Protein AF-0000000080333148 (afdb_homodimer)

Secondary structure (DSSP, 8-state):
------TT--EEEEEEEEE-S-HHHHHIIIIIIS-PPEEEEEEEETTEEEEEEE-SSTTEEEEEEEEBTTB--PPP-TT-EEEEEESSHHHHHHHHHHHHHTT---B--SSTHHHHTT-EEEE-TTS-EEEEESS-TTTSPPTT-/------TT--EEEEEEEEE-S-HHHHHIIIIIIS-PPEEEEEEEETTEEEEEEE-SSTTEEEEEEEEBTTB--PPP-TT-EEEEEESSHHHHHHHHHHHHHTT---B--SSTHHHHTT-EEEE-TTS-EEEEESS-TTTSPPTT-

Sequence (290 aa):
MHHSWPAHLEVGAVRFARPTAKYDEVLVFYRDVLGLPVLGEWRGHRGYDGILLGLPGTPVHMELLQHGDPPRIPEPHPENQLVLYLRGPEAVSTACRRLTEHGYSPVPAANPYWPERGAVLFEDPDGWLVVLAPWVFGEEPPPGGMHHSWPAHLEVGAVRFARPTAKYDEVLVFYRDVLGLPVLGEWRGHRGYDGILLGLPGTPVHMELLQHGDPPRIPEPHPENQLVLYLRGPEAVSTACRRLTEHGYSPVPAANPYWPERGAVLFEDPDGWLVVLAPWVFGEEPPPGG

pLDDT: mean 88.64, std 13.77, range [25.34, 98.44]

Solvent-accessible surface area (backbone atoms only — not comparable to full-atom values): 15483 Å² total; per-residue (Å²): 130,82,71,69,74,41,88,60,54,48,53,59,20,37,34,43,31,34,57,35,69,46,59,73,56,40,48,45,45,43,40,67,52,67,33,40,36,76,78,46,74,53,71,60,59,94,58,28,29,39,40,33,30,50,44,79,48,74,49,39,34,40,34,41,37,28,47,68,87,76,44,79,63,64,66,61,48,92,48,34,30,43,35,40,14,16,66,29,62,65,34,36,51,48,45,48,50,45,37,41,77,72,72,46,62,76,48,88,68,85,56,63,71,42,57,68,37,65,24,49,33,32,62,46,84,76,49,40,36,39,36,39,27,31,37,24,69,92,80,42,76,63,55,86,112,131,83,71,70,75,41,88,56,53,47,52,58,19,39,34,42,31,33,58,36,68,44,61,73,56,40,48,44,45,42,40,69,53,67,34,39,36,75,77,45,74,52,71,60,60,90,58,28,30,38,40,33,29,48,42,79,48,76,47,36,34,39,35,42,36,28,48,67,89,77,43,78,65,64,66,61,48,91,49,35,29,42,33,40,14,15,68,29,62,67,33,37,51,50,45,48,51,46,38,42,76,72,73,46,62,79,48,87,68,85,57,63,69,43,57,68,35,65,25,49,33,33,58,47,84,76,50,40,36,38,34,39,27,31,37,26,67,92,79,42,76,63,56,86,110

Foldseek 3Di:
DPPDDDPVDPDQEEEAEFEDQCLVQLCCCVCVQLNFDWPDFDPPPVQKTKTWTQDPDPDYIYMYIAGDVRGDHDDEDLPQEAEDEAAALVRQVVSQVSCVVVPWDWDDHPDVPQVLQPKTWTAGPRGYIYIYGGHDPPVDDGPPD/DPPDDDPVDPDQEEEAEFEDQCLVQLCCCVCPQLNFDWPDFDPPPVQKTKTWTQDPDPPYIYMYIAGDVRGDHDDEDLPQEAEDEDAALVRQVVSQVSCVVVPWDWDDHPDVVQVLQPKTWTAGPRGHIYIYGGHDPPVDDGPPD

Structure (mmCIF, N/CA/C/O backbone):
data_AF-0000000080333148-model_v1
#
loop_
_entity.id
_entity.type
_entity.pdbx_description
1 polymer Glyoxalase
#
loop_
_atom_site.group_PDB
_atom_site.id
_atom_site.type_symbol
_atom_site.label_atom_id
_atom_site.label_alt_id
_atom_site.label_comp_id
_atom_site.label_asym_id
_atom_site.label_entity_id
_atom_site.label_seq_id
_atom_site.pdbx_PDB_ins_code
_atom_site.Cartn_x
_atom_site.Cartn_y
_atom_site.Cartn_z
_atom_site.occupancy
_atom_site.B_iso_or_equiv
_atom_site.auth_seq_id
_atom_site.auth_comp_id
_atom_site.auth_asym_id
_atom_site.auth_atom_id
_atom_site.pdbx_PDB_model_num
ATOM 1 N N . MET A 1 1 ? 20.844 -2.445 14.242 1 25.34 1 MET A N 1
ATOM 2 C CA . MET A 1 1 ? 20.359 -1.146 14.703 1 25.34 1 MET A CA 1
ATOM 3 C C . MET A 1 1 ? 18.828 -1.148 14.82 1 25.34 1 MET A C 1
ATOM 5 O O . MET A 1 1 ? 18.141 -1.542 13.883 1 25.34 1 MET A O 1
ATOM 9 N N . HIS A 1 2 ? 18.141 -1.323 15.922 1 31.27 2 HIS A N 1
ATOM 10 C CA . HIS A 1 2 ? 16.734 -1.292 16.312 1 31.27 2 HIS A CA 1
ATOM 11 C C . HIS A 1 2 ? 16.047 -0.046 15.766 1 31.27 2 HIS A C 1
ATOM 13 O O . HIS A 1 2 ? 16.438 1.078 16.109 1 31.27 2 HIS A O 1
ATOM 19 N N . HIS A 1 3 ? 15.852 0.063 14.508 1 43.47 3 HIS A N 1
ATOM 20 C CA . HIS A 1 3 ? 15.344 1.329 13.984 1 43.47 3 HIS A CA 1
ATOM 21 C C . HIS A 1 3 ? 14.141 1.81 14.789 1 43.47 3 HIS A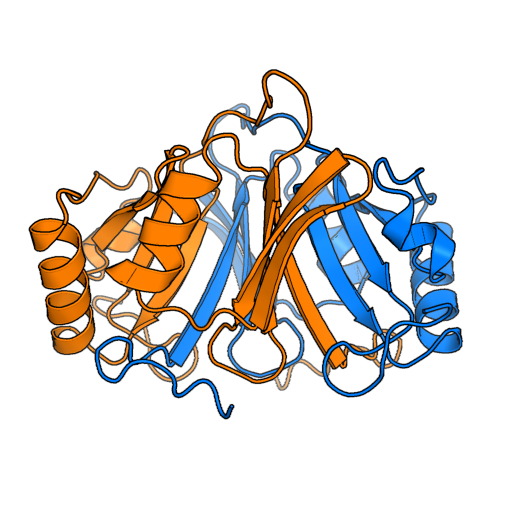 C 1
ATOM 23 O O . HIS A 1 3 ? 13.141 1.095 14.914 1 43.47 3 HIS A O 1
ATOM 29 N N . SER A 1 4 ? 14.391 2.611 15.875 1 45.91 4 SER A N 1
ATOM 30 C CA . SER A 1 4 ? 13.383 3.143 16.781 1 45.91 4 SER A CA 1
ATOM 31 C C . SER A 1 4 ? 12.352 3.979 16.047 1 45.91 4 SER A C 1
ATOM 33 O O . SER A 1 4 ? 12.688 4.703 15.102 1 45.91 4 SER A O 1
ATOM 35 N N . TRP A 1 5 ? 11.109 3.631 15.984 1 47.56 5 TRP A N 1
ATOM 36 C CA . TRP A 1 5 ? 9.984 4.406 15.477 1 47.56 5 TRP A CA 1
ATOM 37 C C . TRP A 1 5 ? 10.023 5.836 16 1 47.56 5 TRP A C 1
ATOM 39 O O . TRP A 1 5 ? 10.281 6.062 17.188 1 47.56 5 TRP A O 1
ATOM 49 N N . PRO A 1 6 ? 10.039 6.793 15.156 1 48.91 6 PRO A N 1
ATOM 50 C CA . PRO A 1 6 ? 10.141 8.18 15.609 1 48.91 6 PRO A CA 1
ATOM 51 C C . PRO A 1 6 ? 9.055 8.547 16.625 1 48.91 6 PRO A C 1
ATOM 53 O O . PRO A 1 6 ? 7.898 8.156 16.469 1 48.91 6 PRO A O 1
ATOM 56 N N . ALA A 1 7 ? 9.445 9.258 17.703 1 58.81 7 ALA A N 1
ATOM 57 C CA . ALA A 1 7 ? 8.555 9.656 18.797 1 58.81 7 ALA A CA 1
ATOM 58 C C . ALA A 1 7 ? 7.434 10.562 18.281 1 58.81 7 ALA A C 1
ATOM 60 O O . ALA A 1 7 ? 6.336 10.586 18.844 1 58.81 7 ALA A O 1
ATOM 61 N N . HIS A 1 8 ? 7.613 11.227 17.109 1 62.94 8 HIS A N 1
ATOM 62 C CA . HIS A 1 8 ? 6.633 12.195 16.641 1 62.94 8 HIS A CA 1
ATOM 63 C C . HIS A 1 8 ? 5.566 11.523 15.781 1 62.94 8 HIS A C 1
ATOM 65 O O . HIS A 1 8 ? 4.578 12.156 15.398 1 62.94 8 HIS A O 1
ATOM 71 N N . LEU A 1 9 ? 5.793 10.219 15.414 1 60 9 LEU A N 1
ATOM 72 C CA . LEU A 1 9 ? 4.863 9.484 14.562 1 60 9 LEU A CA 1
ATOM 73 C C . LEU A 1 9 ? 4.258 8.305 15.305 1 60 9 LEU A C 1
ATOM 75 O O . LEU A 1 9 ? 4.691 7.164 15.133 1 60 9 LEU A O 1
ATOM 79 N N . GLU A 1 10 ? 3.311 8.602 16.078 1 71.75 10 GLU A N 1
ATOM 80 C CA . GLU A 1 10 ? 2.643 7.559 16.844 1 71.75 10 GLU A CA 1
ATOM 81 C C . GLU A 1 10 ? 1.578 6.852 16.016 1 71.75 10 GLU A C 1
ATOM 83 O O . GLU A 1 10 ? 0.383 7.105 16.188 1 71.75 10 GLU A O 1
ATOM 88 N N . VAL A 1 11 ? 2.031 5.988 15.164 1 73 11 VAL A N 1
ATOM 89 C CA . VAL A 1 11 ? 1.149 5.285 14.242 1 73 11 VAL A CA 1
ATOM 90 C C . VAL A 1 11 ? 0.545 4.062 14.93 1 73 11 VAL A C 1
ATOM 92 O O . VAL A 1 11 ? 1.266 3.258 15.523 1 73 11 VAL A O 1
ATOM 95 N N . GLY A 1 12 ? -0.757 4.004 14.898 1 78.31 12 GLY A N 1
ATOM 96 C CA . GLY A 1 12 ? -1.448 2.863 15.484 1 78.31 12 GLY A CA 1
ATOM 97 C C . GLY A 1 12 ? -1.989 1.899 14.445 1 78.31 12 GLY A C 1
ATOM 98 O O . GLY A 1 12 ? -2.297 0.748 14.758 1 78.31 12 GLY A O 1
ATOM 99 N N . ALA A 1 13 ? -2.145 2.324 13.211 1 83.44 13 ALA A N 1
ATOM 100 C CA . ALA A 1 13 ? -2.6 1.512 12.086 1 83.44 13 ALA A CA 1
ATOM 101 C C . ALA A 1 13 ? -2.129 2.1 10.758 1 83.44 13 ALA A C 1
ATOM 103 O O . ALA A 1 13 ? -1.781 3.279 10.68 1 83.44 13 ALA A O 1
ATOM 104 N N . VAL A 1 14 ? -2.047 1.311 9.75 1 88.25 14 VAL A N 1
ATOM 105 C CA . VAL A 1 14 ? -1.666 1.732 8.406 1 88.25 14 VAL A CA 1
ATOM 106 C C . VAL A 1 14 ? -2.672 1.193 7.387 1 88.25 14 VAL A C 1
ATOM 108 O O . VAL A 1 14 ? -3.139 0.058 7.512 1 88.25 14 VAL A O 1
ATOM 111 N N . ARG A 1 15 ? -3.09 2.037 6.488 1 92.12 15 ARG A N 1
ATOM 112 C CA . ARG A 1 15 ? -3.938 1.617 5.379 1 92.12 15 ARG A CA 1
ATOM 113 C C . ARG A 1 15 ? -3.318 2.008 4.039 1 92.12 15 ARG A C 1
ATOM 115 O O . ARG A 1 15 ? -2.842 3.131 3.873 1 92.12 15 ARG A O 1
ATOM 122 N N . PHE A 1 16 ? -3.24 1.041 3.18 1 93.88 16 PHE A N 1
ATOM 123 C CA . PHE A 1 16 ? -2.939 1.301 1.776 1 93.88 16 PHE A CA 1
ATOM 124 C C . PHE A 1 16 ? -4.215 1.311 0.943 1 93.88 16 PHE A C 1
ATOM 126 O O . PHE A 1 16 ? -4.984 0.347 0.964 1 93.88 16 PHE A O 1
ATOM 133 N N . ALA A 1 17 ? -4.41 2.342 0.278 1 95.88 17 ALA A N 1
ATOM 134 C CA . ALA A 1 17 ? -5.621 2.477 -0.529 1 95.88 17 ALA A CA 1
ATOM 135 C C . ALA A 1 17 ? -5.285 2.549 -2.016 1 95.88 17 ALA A C 1
ATOM 137 O O . ALA A 1 17 ? -4.289 3.164 -2.404 1 95.88 17 ALA A O 1
ATOM 138 N N . ARG A 1 18 ? -6.09 1.933 -2.828 1 96.69 18 ARG A N 1
ATOM 139 C CA . ARG A 1 18 ? -6.027 1.989 -4.285 1 96.69 18 ARG A CA 1
ATOM 140 C C . ARG A 1 18 ? -7.418 2.186 -4.887 1 96.69 18 ARG A C 1
ATOM 142 O O . ARG A 1 18 ? -8.414 1.711 -4.332 1 96.69 18 ARG A O 1
ATOM 149 N N . PRO A 1 19 ? -7.41 2.885 -6.031 1 97.06 19 PRO A N 1
ATOM 150 C CA . PRO A 1 19 ? -8.688 2.939 -6.754 1 97.06 19 PRO A CA 1
ATOM 151 C C . PRO A 1 19 ? -8.984 1.656 -7.523 1 97.06 19 PRO A C 1
ATOM 153 O O . PRO A 1 19 ? -8.07 0.874 -7.801 1 97.06 19 PRO A O 1
ATOM 156 N N . THR A 1 20 ? -10.164 1.406 -7.797 1 98.06 20 THR A N 1
ATOM 157 C CA . THR A 1 20 ? -10.57 0.305 -8.656 1 98.06 20 THR A CA 1
ATOM 158 C C . THR A 1 20 ? -11.648 0.762 -9.641 1 98.06 20 THR A C 1
ATOM 160 O O . THR A 1 20 ? -12.469 1.617 -9.32 1 98.06 20 THR A O 1
ATOM 163 N N . ALA A 1 21 ? -11.641 0.254 -10.82 1 98 21 ALA A N 1
ATOM 164 C CA . ALA A 1 21 ? -12.688 0.451 -11.82 1 98 21 ALA A CA 1
ATOM 165 C C . ALA A 1 21 ? -13.539 -0.805 -11.969 1 98 21 ALA A C 1
ATOM 167 O O . ALA A 1 21 ? -14.43 -0.854 -12.82 1 98 21 ALA A O 1
ATOM 168 N N . LYS A 1 22 ? -13.227 -1.827 -11.211 1 97.69 22 LYS A N 1
ATOM 169 C CA . LYS A 1 22 ? -13.875 -3.131 -11.32 1 97.69 22 LYS A CA 1
ATOM 170 C C . LYS A 1 22 ? -14.281 -3.66 -9.945 1 97.69 22 LYS A C 1
ATOM 172 O O . LYS A 1 22 ? -13.93 -4.785 -9.578 1 97.69 22 LYS A O 1
ATOM 177 N N . TYR A 1 23 ? -15.086 -2.918 -9.25 1 97.38 23 TYR A N 1
ATOM 178 C CA . TYR A 1 23 ? -15.43 -3.143 -7.848 1 97.38 23 TYR A CA 1
ATOM 179 C C . TYR A 1 23 ? -15.859 -4.586 -7.617 1 97.38 23 TYR A C 1
ATOM 181 O O . TYR A 1 23 ? -15.305 -5.281 -6.762 1 97.38 23 TYR A O 1
ATOM 189 N N . ASP A 1 24 ? -16.828 -5.074 -8.398 1 97.31 24 ASP A N 1
ATOM 190 C CA . ASP A 1 24 ? -17.375 -6.41 -8.172 1 97.31 24 ASP A CA 1
ATOM 191 C C . ASP A 1 24 ? -16.312 -7.484 -8.398 1 97.31 24 ASP A C 1
ATOM 193 O O . ASP A 1 24 ? -16.25 -8.461 -7.648 1 97.31 24 ASP A O 1
ATOM 197 N N . GLU A 1 25 ? -15.492 -7.312 -9.398 1 97.81 25 GLU A N 1
ATOM 198 C CA . GLU A 1 25 ? -14.477 -8.305 -9.734 1 97.81 25 GLU A CA 1
ATOM 199 C C . GLU A 1 25 ? -13.367 -8.328 -8.688 1 97.81 25 GLU A C 1
ATOM 201 O O . GLU A 1 25 ? -12.859 -9.398 -8.336 1 97.81 25 GLU A O 1
ATOM 206 N N . VAL A 1 26 ? -12.984 -7.133 -8.156 1 97.5 26 VAL A N 1
ATOM 207 C CA . VAL A 1 26 ? -11.906 -7.113 -7.172 1 97.5 26 VAL A CA 1
ATOM 208 C C . VAL A 1 26 ? -12.406 -7.672 -5.84 1 97.5 26 VAL A C 1
ATOM 210 O O . VAL A 1 26 ? -11.648 -8.281 -5.086 1 97.5 26 VAL A O 1
ATOM 213 N N . LEU A 1 27 ? -13.648 -7.395 -5.578 1 95.56 27 LEU A N 1
ATOM 214 C CA . LEU A 1 27 ? -14.227 -8.008 -4.383 1 95.56 27 LEU A CA 1
ATOM 215 C C . LEU A 1 27 ? -14.094 -9.523 -4.434 1 95.56 27 LEU A C 1
ATOM 217 O O . LEU A 1 27 ? -13.641 -10.141 -3.467 1 95.56 27 LEU A O 1
ATOM 221 N N . VAL A 1 28 ? -14.438 -10.164 -5.535 1 95.81 28 VAL A N 1
ATOM 222 C CA . VAL A 1 28 ? -14.328 -11.609 -5.711 1 95.81 28 VAL A CA 1
ATOM 223 C C . VAL A 1 28 ? -12.867 -12.039 -5.621 1 95.81 28 VAL A C 1
ATOM 225 O O . VAL A 1 28 ? -12.539 -13 -4.918 1 95.81 28 VAL A O 1
ATOM 228 N N . PHE A 1 29 ? -11.984 -11.336 -6.246 1 97.19 29 PHE A N 1
ATOM 229 C CA . PHE A 1 29 ? -10.57 -11.672 -6.309 1 97.19 29 PHE A CA 1
ATOM 230 C C . PHE A 1 29 ? -9.953 -11.695 -4.914 1 97.19 29 PHE A C 1
ATOM 232 O O . PHE A 1 29 ? -9.336 -12.68 -4.516 1 97.19 29 PHE A O 1
ATOM 239 N N . TYR A 1 30 ? -10.094 -10.586 -4.156 1 94.44 30 TYR A N 1
ATOM 240 C CA . TYR A 1 30 ? -9.391 -10.445 -2.889 1 94.44 30 TYR A CA 1
ATOM 241 C C . TYR A 1 30 ? -10.109 -11.195 -1.777 1 94.44 30 TYR A C 1
ATOM 243 O O . TYR A 1 30 ? -9.469 -11.836 -0.938 1 94.44 30 TYR A O 1
ATOM 251 N N . ARG A 1 31 ? -11.445 -11.141 -1.752 1 90.75 31 ARG A N 1
ATOM 252 C CA . ARG A 1 31 ? -12.211 -11.781 -0.683 1 90.75 31 ARG A CA 1
ATOM 253 C C . ARG A 1 31 ? -12.336 -13.281 -0.924 1 90.75 31 ARG A C 1
ATOM 255 O O . ARG A 1 31 ? -11.984 -14.086 -0.059 1 90.75 31 ARG A O 1
ATOM 262 N N . ASP A 1 32 ? -12.812 -13.695 -2.102 1 90.31 32 ASP A N 1
ATOM 263 C CA . ASP A 1 32 ? -13.203 -15.086 -2.342 1 90.31 32 ASP A CA 1
ATOM 264 C C . ASP A 1 32 ? -12.008 -15.914 -2.822 1 90.31 32 ASP A C 1
ATOM 266 O O . ASP A 1 32 ? -11.844 -17.062 -2.412 1 90.31 32 ASP A O 1
ATOM 270 N N . VAL A 1 33 ? -11.227 -15.375 -3.688 1 91.81 33 VAL A N 1
ATOM 271 C CA . VAL A 1 33 ? -10.14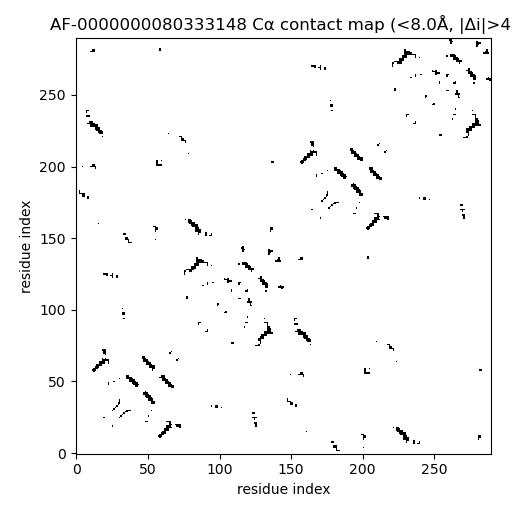8 -16.156 -4.277 1 91.81 33 VAL A CA 1
ATOM 272 C C . VAL A 1 33 ? -8.922 -16.125 -3.365 1 91.81 33 VAL A C 1
ATOM 274 O O . VAL A 1 33 ? -8.484 -17.172 -2.871 1 91.81 33 VAL A O 1
ATOM 277 N N . LEU A 1 34 ? -8.383 -14.961 -3.053 1 89.06 34 LEU A N 1
ATOM 278 C CA . LEU A 1 34 ? -7.215 -14.867 -2.178 1 89.06 34 LEU A CA 1
ATOM 279 C C . LEU A 1 34 ? -7.594 -15.172 -0.734 1 89.06 34 LEU A C 1
ATOM 281 O O . LEU A 1 34 ? -6.773 -15.688 0.032 1 89.06 34 LEU A O 1
ATOM 285 N N . GLY A 1 35 ? -8.867 -14.766 -0.402 1 86.5 35 GLY A N 1
ATOM 286 C CA . GLY A 1 35 ? -9.367 -15.125 0.915 1 86.5 35 GLY A CA 1
ATOM 287 C C . GLY A 1 35 ? -9.062 -14.086 1.977 1 86.5 35 GLY A C 1
ATOM 288 O O . GLY A 1 35 ? -9.008 -14.398 3.166 1 86.5 35 GLY A O 1
ATOM 289 N N . LEU A 1 36 ? -8.773 -12.812 1.615 1 86.56 36 LEU A N 1
ATOM 290 C CA . LEU A 1 36 ? -8.539 -11.773 2.607 1 86.56 36 LEU A CA 1
ATOM 291 C C . LEU A 1 36 ? -9.82 -11.438 3.363 1 86.56 36 LEU A C 1
ATOM 293 O O . LEU A 1 36 ? -10.898 -11.398 2.771 1 86.56 36 LEU A O 1
ATOM 297 N N . PRO A 1 37 ? -9.742 -11.211 4.668 1 85.44 37 PRO A N 1
ATOM 298 C CA . PRO A 1 37 ? -10.938 -10.836 5.422 1 85.44 37 PRO A CA 1
ATOM 299 C C . PRO A 1 37 ? -11.469 -9.461 5.031 1 85.44 37 PRO A C 1
ATOM 301 O O . PRO A 1 37 ? -10.695 -8.516 4.871 1 85.44 37 PRO A O 1
ATOM 304 N N . VAL A 1 38 ? -12.781 -9.383 4.875 1 88.12 38 VAL A N 1
ATOM 305 C CA . VAL A 1 38 ? -13.453 -8.109 4.629 1 88.12 38 VAL A CA 1
ATOM 306 C C . VAL A 1 38 ? -13.852 -7.473 5.957 1 88.12 38 VAL A C 1
ATOM 308 O O . VAL A 1 38 ? -14.625 -8.055 6.727 1 88.12 38 VAL A O 1
ATOM 311 N N . LEU A 1 39 ? -13.312 -6.316 6.246 1 88.25 39 LEU A N 1
ATOM 312 C CA . LEU A 1 39 ? -13.594 -5.594 7.48 1 88.25 39 LEU A CA 1
ATOM 313 C C . LEU A 1 39 ? -14.766 -4.633 7.297 1 88.25 39 LEU A C 1
ATOM 315 O O . LEU A 1 39 ? -15.375 -4.203 8.273 1 88.25 39 LEU A O 1
ATOM 319 N N . GLY A 1 40 ? -15.086 -4.219 6.031 1 90 40 GLY A N 1
ATOM 320 C CA . GLY A 1 40 ? -16.172 -3.334 5.66 1 90 40 GLY A CA 1
ATOM 321 C C . GLY A 1 40 ? -16.406 -3.271 4.164 1 90 40 GLY A C 1
ATOM 322 O O . GLY A 1 40 ? -15.477 -3.424 3.375 1 90 40 GLY A O 1
ATOM 323 N N . GLU A 1 41 ? -17.625 -3.15 3.764 1 93.44 41 GLU A N 1
ATOM 324 C CA . GLU A 1 41 ? -18.062 -2.986 2.381 1 93.44 41 GLU A CA 1
ATOM 325 C C . GLU A 1 41 ? -19.203 -1.99 2.281 1 93.44 41 GLU A C 1
ATOM 327 O O . GLU A 1 41 ? -20.109 -1.979 3.129 1 93.44 41 GLU A O 1
ATOM 332 N N . TRP A 1 42 ? -19.172 -1.117 1.291 1 94.31 42 TRP A N 1
ATOM 333 C CA . TRP A 1 42 ? -20.266 -0.18 1.1 1 94.31 42 TRP A CA 1
ATOM 334 C C . TRP A 1 42 ? -20.422 0.184 -0.374 1 94.31 42 TRP A C 1
ATOM 336 O O . TRP A 1 42 ? -19.484 0.022 -1.161 1 94.31 42 TRP A O 1
ATOM 346 N N . ARG A 1 43 ? -21.609 0.639 -0.825 1 94.56 43 ARG A N 1
ATOM 347 C CA . ARG A 1 43 ? -21.922 1.144 -2.156 1 94.56 43 ARG A CA 1
ATOM 348 C C . ARG A 1 43 ? -22.609 2.504 -2.076 1 94.56 43 ARG A C 1
ATOM 350 O O . ARG A 1 43 ? -23.469 2.723 -1.226 1 94.56 43 ARG A O 1
ATOM 357 N N . GLY A 1 44 ? -22.094 3.363 -2.924 1 93.12 44 GLY A N 1
ATOM 358 C CA . GLY A 1 44 ? -22.797 4.617 -3.133 1 93.12 44 GLY A CA 1
ATOM 359 C C . GLY A 1 44 ? -22.656 5.578 -1.965 1 93.12 44 GLY A C 1
ATOM 360 O O . GLY A 1 44 ? -23.469 6.504 -1.825 1 93.12 44 GLY A O 1
ATOM 361 N N . HIS A 1 45 ? -21.797 5.301 -1.048 1 90.31 45 HIS A N 1
ATOM 362 C CA . HIS A 1 45 ? -21.594 6.234 0.055 1 90.31 45 HIS A CA 1
ATOM 363 C C . HIS A 1 45 ? -20.875 7.492 -0.414 1 90.31 45 HIS A C 1
ATOM 365 O O . HIS A 1 45 ? -19.656 7.48 -0.593 1 90.31 45 HIS A O 1
ATOM 371 N N . ARG A 1 46 ? -21.672 8.539 -0.575 1 91.38 46 ARG A N 1
ATOM 372 C CA . ARG A 1 46 ? -21.156 9.805 -1.086 1 91.38 46 ARG A CA 1
ATOM 373 C C . ARG A 1 46 ? -20.469 9.609 -2.438 1 91.38 46 ARG A C 1
ATOM 375 O O . ARG A 1 46 ? -19.375 10.148 -2.672 1 91.38 46 ARG A O 1
ATOM 382 N N . GLY A 1 47 ? -21.016 8.695 -3.191 1 93.19 47 GLY A N 1
ATOM 383 C CA . GLY A 1 47 ? -20.547 8.469 -4.551 1 93.19 47 GLY A CA 1
ATOM 384 C C . GLY A 1 47 ? -19.438 7.434 -4.637 1 93.19 47 GLY A C 1
ATOM 385 O O . GLY A 1 47 ? -18.922 7.172 -5.719 1 93.19 47 GLY A O 1
ATOM 386 N N . TYR A 1 48 ? -19.125 6.879 -3.49 1 95.12 48 TYR A N 1
ATOM 387 C CA . TYR A 1 48 ? -18.031 5.906 -3.463 1 95.12 48 TYR A CA 1
ATOM 388 C C . TYR A 1 48 ? -18.562 4.508 -3.152 1 95.12 48 TYR A C 1
ATOM 390 O O . TYR A 1 48 ? -19.422 4.344 -2.291 1 95.12 48 TYR A O 1
ATOM 398 N N . ASP A 1 49 ? -18.125 3.541 -3.92 1 96.31 49 ASP A N 1
ATOM 399 C CA . ASP A 1 49 ? -18.125 2.145 -3.494 1 96.31 49 ASP A CA 1
ATOM 400 C C . ASP A 1 49 ? -16.781 1.76 -2.873 1 96.31 49 ASP A C 1
ATOM 402 O O . ASP A 1 49 ? -15.727 2.201 -3.336 1 96.31 49 ASP A O 1
ATOM 406 N N . GLY A 1 50 ? -16.812 0.964 -1.78 1 96.19 50 GLY A N 1
ATOM 407 C CA . GLY A 1 50 ? -15.555 0.687 -1.115 1 96.19 50 GLY A CA 1
ATOM 408 C C . GLY A 1 50 ? -15.523 -0.671 -0.44 1 96.19 50 GLY A C 1
ATOM 409 O O . GLY A 1 50 ? -16.562 -1.196 -0.039 1 96.19 50 GLY A O 1
ATOM 410 N N . ILE A 1 51 ? -14.328 -1.283 -0.461 1 94.94 51 ILE A N 1
ATOM 411 C CA . ILE A 1 51 ? -14.008 -2.51 0.26 1 94.94 51 ILE A CA 1
ATOM 412 C C . ILE A 1 51 ? -12.82 -2.266 1.189 1 94.94 51 ILE A C 1
ATOM 414 O O . ILE A 1 51 ? -11.836 -1.649 0.792 1 94.94 51 ILE A O 1
ATOM 418 N N . LEU A 1 52 ? -12.945 -2.58 2.434 1 93.44 52 LEU A N 1
ATOM 419 C CA . LEU A 1 52 ? -11.836 -2.586 3.385 1 93.44 52 LEU A CA 1
ATOM 420 C C . LEU A 1 52 ? -11.422 -4.012 3.73 1 93.44 52 LEU A C 1
ATOM 422 O O . LEU A 1 52 ? -12.234 -4.793 4.23 1 93.44 52 LEU A O 1
ATOM 426 N N . LEU A 1 53 ? -10.18 -4.34 3.406 1 89.75 53 LEU A N 1
ATOM 427 C CA . LEU A 1 53 ? -9.641 -5.68 3.604 1 89.75 53 LEU A CA 1
ATOM 428 C C . LEU A 1 53 ? -8.609 -5.695 4.727 1 89.75 53 LEU A C 1
ATOM 430 O O . LEU A 1 53 ? -7.793 -4.781 4.832 1 89.75 53 LEU A O 1
ATOM 434 N N . GLY A 1 54 ? -8.727 -6.672 5.582 1 85 54 GLY A N 1
ATOM 435 C CA . GLY A 1 54 ? -7.684 -6.891 6.566 1 85 54 GLY A CA 1
ATOM 436 C C . GLY A 1 54 ? -6.461 -7.582 5.996 1 85 54 GLY A C 1
ATOM 437 O O . GLY A 1 54 ? -6.582 -8.453 5.129 1 85 54 GLY A O 1
ATOM 438 N N . LEU A 1 55 ? -5.246 -7.156 6.352 1 76.75 55 LEU A N 1
ATOM 439 C CA . LEU A 1 55 ? -3.996 -7.852 6.062 1 76.75 55 LEU A CA 1
ATOM 440 C C . LEU A 1 55 ? -3.424 -8.484 7.324 1 76.75 55 LEU A C 1
ATOM 442 O O . LEU A 1 55 ? -3.756 -8.07 8.438 1 76.75 55 LEU A O 1
ATOM 446 N N . PRO A 1 56 ? -2.701 -9.719 7.074 1 60.59 56 PRO A N 1
ATOM 447 C CA . PRO A 1 56 ? -2.104 -10.336 8.266 1 60.59 56 PRO A CA 1
ATOM 448 C C . PRO A 1 56 ? -1.183 -9.383 9.023 1 60.59 56 PRO A C 1
ATOM 450 O O . PRO A 1 56 ? -0.445 -8.609 8.406 1 60.59 56 PRO A O 1
ATOM 453 N N . GLY A 1 57 ? -1.24 -9.375 10.492 1 55.44 57 GLY A N 1
ATOM 454 C CA . GLY A 1 57 ? -0.521 -8.492 11.391 1 55.44 57 GLY A CA 1
ATOM 455 C C . GLY A 1 57 ? -1.332 -7.277 11.812 1 55.44 57 GLY A C 1
ATOM 456 O O . GLY A 1 57 ? -2.369 -6.98 11.219 1 55.44 57 GLY A O 1
ATOM 457 N N . THR A 1 58 ? -1.959 -7.18 12.773 1 55.62 58 THR A N 1
ATOM 458 C CA . THR A 1 58 ? -2.783 -6.102 13.312 1 55.62 58 THR A CA 1
ATOM 459 C C . THR A 1 58 ? -1.918 -4.922 13.734 1 55.62 58 THR A C 1
ATOM 461 O O . THR A 1 58 ? -0.819 -5.109 14.266 1 55.62 58 THR A O 1
ATOM 464 N N . PRO A 1 59 ? -2.65 -3.797 13.164 1 79.12 59 PRO A N 1
ATOM 465 C CA . PRO A 1 59 ? -3.766 -3.178 12.445 1 79.12 59 PRO A CA 1
ATOM 466 C C . PRO A 1 59 ? -3.361 -2.639 11.07 1 79.12 59 PRO A C 1
ATOM 468 O O . PRO A 1 59 ? -3.266 -1.423 10.891 1 79.12 59 PRO A O 1
ATOM 471 N N . VAL A 1 60 ? -3.141 -3.367 9.953 1 85 60 VAL A N 1
ATOM 472 C CA . VAL A 1 60 ? -2.857 -2.988 8.578 1 85 60 VAL A CA 1
ATOM 473 C C . VAL A 1 60 ? -4.008 -3.428 7.672 1 85 60 VAL A C 1
ATOM 475 O O . VAL A 1 60 ? -4.52 -4.539 7.809 1 85 60 VAL A O 1
ATOM 478 N N . HIS A 1 61 ? -4.359 -2.508 6.766 1 91 61 HIS A N 1
ATOM 479 C CA . HIS A 1 61 ? -5.523 -2.703 5.906 1 91 61 HIS A CA 1
ATOM 480 C C . HIS A 1 61 ? -5.219 -2.299 4.465 1 91 61 HIS A C 1
ATOM 482 O O . HIS A 1 61 ? -4.289 -1.525 4.219 1 91 61 HIS A O 1
ATOM 488 N N . MET A 1 62 ? -5.945 -2.865 3.609 1 93.19 62 MET A N 1
ATOM 489 C CA . MET A 1 62 ? -6.02 -2.396 2.229 1 93.19 62 MET A CA 1
ATOM 490 C C . MET A 1 62 ? -7.43 -1.929 1.887 1 93.19 62 MET A C 1
ATOM 492 O O . MET A 1 62 ? -8.406 -2.619 2.182 1 93.19 62 MET A O 1
ATOM 496 N N . GLU A 1 63 ? -7.559 -0.808 1.367 1 96.38 63 GLU A N 1
ATOM 497 C CA . GLU A 1 63 ? -8.836 -0.256 0.923 1 96.38 63 GLU A CA 1
ATOM 498 C C . GLU A 1 63 ? -8.891 -0.145 -0.598 1 96.38 63 GLU A C 1
ATOM 500 O O . GLU A 1 63 ? -7.922 0.277 -1.229 1 96.38 63 GLU A O 1
ATOM 505 N N . LEU A 1 64 ? -9.922 -0.553 -1.241 1 97.31 64 LEU A N 1
ATOM 506 C CA . LEU A 1 64 ? -10.219 -0.378 -2.658 1 97.31 64 LEU A CA 1
ATOM 507 C C . LEU A 1 64 ? -11.461 0.491 -2.854 1 97.31 64 LEU A C 1
ATOM 509 O O . LEU A 1 64 ? -12.531 0.175 -2.334 1 97.31 64 LEU A O 1
ATOM 513 N N . LEU A 1 65 ? -11.328 1.608 -3.537 1 96.56 65 LEU A N 1
ATOM 514 C CA . LEU A 1 65 ? -12.414 2.568 -3.703 1 96.56 65 LEU A CA 1
ATOM 515 C C . LEU A 1 65 ? -12.75 2.756 -5.176 1 96.56 65 LEU A C 1
ATOM 517 O O . LEU A 1 65 ? -11.859 2.918 -6.008 1 96.56 65 LEU A O 1
ATOM 521 N N . GLN A 1 66 ? -13.969 2.678 -5.551 1 97.12 66 GLN A N 1
ATOM 522 C CA . GLN A 1 66 ? -14.484 3.033 -6.871 1 97.12 66 GLN A CA 1
ATOM 523 C C . GLN A 1 66 ? -15.25 4.352 -6.828 1 97.12 66 GLN A C 1
ATOM 525 O O . GLN A 1 66 ? -16.125 4.543 -5.977 1 97.12 66 GLN A O 1
ATOM 530 N N . HIS A 1 67 ? -14.93 5.203 -7.609 1 96.44 67 HIS A N 1
ATOM 531 C CA . HIS A 1 67 ? -15.602 6.492 -7.727 1 96.44 67 HIS A CA 1
ATOM 532 C C . HIS A 1 67 ? -15.625 6.973 -9.172 1 96.44 67 HIS A C 1
ATOM 534 O O . HIS A 1 67 ? -14.68 6.73 -9.93 1 96.44 67 HIS A O 1
ATOM 540 N N . GLY A 1 68 ? -16.75 7.68 -9.57 1 92.38 68 GLY A N 1
ATOM 541 C CA . GLY A 1 68 ? -16.891 8.219 -10.914 1 92.38 68 GLY A CA 1
ATOM 542 C C . GLY A 1 68 ? -17.734 7.352 -11.82 1 92.38 68 GLY A C 1
ATOM 543 O O . GLY A 1 68 ? -17.938 6.168 -11.555 1 92.38 68 GLY A O 1
ATOM 544 N N . ASP A 1 69 ? -18.2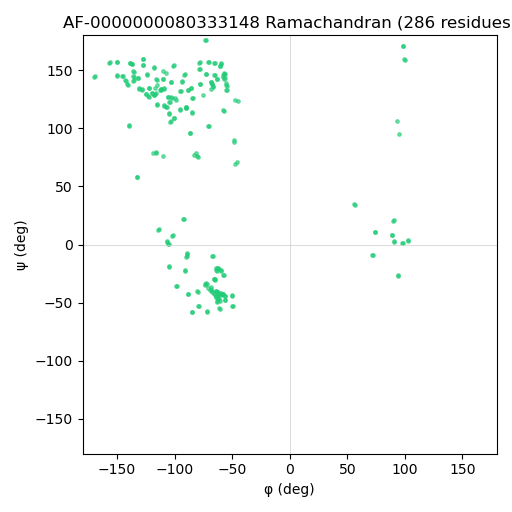66 7.918 -12.898 1 91.94 69 ASP A N 1
ATOM 545 C CA . ASP A 1 69 ? -19.078 7.23 -13.898 1 91.94 69 ASP A CA 1
ATOM 546 C C . ASP A 1 69 ? -18.734 7.691 -15.312 1 91.94 69 ASP A C 1
ATOM 548 O O . ASP A 1 69 ? -19.219 8.727 -15.766 1 91.94 69 ASP A O 1
ATOM 552 N N . PRO A 1 70 ? -17.984 6.883 -16.016 1 93.06 70 PRO A N 1
ATOM 553 C CA . PRO A 1 70 ? -17.328 5.652 -15.562 1 93.06 70 PRO A CA 1
ATOM 554 C C . PRO A 1 70 ? -16.156 5.926 -14.625 1 93.06 70 PRO A C 1
ATOM 556 O O . PRO A 1 70 ? -15.609 7.031 -14.609 1 93.06 70 PRO A O 1
ATOM 559 N N . PRO A 1 71 ? -15.75 4.977 -13.781 1 95.69 71 PRO A N 1
ATOM 560 C CA . PRO A 1 71 ? -14.547 5.141 -12.969 1 95.69 71 PRO A CA 1
ATOM 561 C C . PRO A 1 71 ? -13.266 5.152 -13.797 1 95.69 71 PRO A C 1
ATOM 563 O O . PRO A 1 71 ? -13.156 4.418 -14.781 1 95.69 71 PRO A O 1
ATOM 566 N N . ARG A 1 72 ? -12.336 6.051 -13.453 1 95.12 72 ARG A N 1
ATOM 567 C CA . ARG A 1 72 ? -11.023 6.129 -14.086 1 95.12 72 ARG A CA 1
ATOM 568 C C . ARG A 1 72 ? -9.914 5.879 -13.07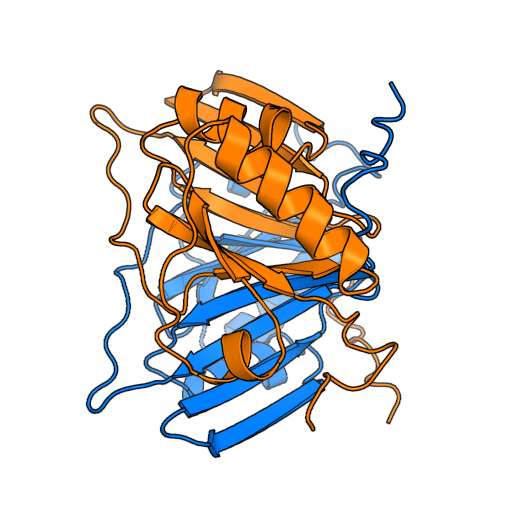 1 95.12 72 ARG A C 1
ATOM 570 O O . ARG A 1 72 ? -9.898 6.477 -11.992 1 95.12 72 ARG A O 1
ATOM 577 N N . ILE A 1 73 ? -9.016 4.957 -13.43 1 96.62 73 ILE A N 1
ATOM 578 C CA . ILE A 1 73 ? -7.898 4.633 -12.555 1 96.62 73 ILE A CA 1
ATOM 579 C C . ILE A 1 73 ? -6.586 4.734 -13.328 1 96.62 73 ILE A C 1
ATOM 581 O O . ILE A 1 73 ? -6.586 4.715 -14.562 1 96.62 73 ILE A O 1
ATOM 585 N N . PRO A 1 74 ? -5.492 4.879 -12.602 1 95.75 74 PRO A N 1
ATOM 586 C CA . PRO A 1 74 ? -4.203 4.93 -13.297 1 95.75 74 PRO A CA 1
ATOM 587 C C . PRO A 1 74 ? -3.857 3.617 -13.992 1 95.75 74 PRO A C 1
ATOM 589 O O . PRO A 1 74 ? -4.355 2.557 -13.602 1 95.75 74 PRO A O 1
ATOM 592 N N . GLU A 1 75 ? -3.014 3.785 -14.977 1 94.69 75 GLU A N 1
ATOM 593 C CA . GLU A 1 75 ? -2.48 2.578 -15.602 1 94.69 75 GLU A CA 1
ATOM 594 C C . GLU A 1 75 ? -1.656 1.762 -14.609 1 94.69 75 GLU A C 1
ATOM 596 O O . GLU A 1 75 ? -0.921 2.322 -13.797 1 94.69 75 GLU A O 1
ATOM 601 N N . PRO A 1 76 ? -1.756 0.451 -14.695 1 93.56 76 PRO A N 1
ATOM 602 C CA . PRO A 1 76 ? -0.888 -0.384 -13.859 1 93.56 76 PRO A CA 1
ATOM 603 C C . PRO A 1 76 ? 0.596 -0.144 -14.125 1 93.56 76 PRO A C 1
ATOM 605 O O . PRO A 1 76 ? 0.962 0.365 -15.188 1 93.56 76 PRO A O 1
ATOM 608 N N . HIS A 1 77 ? 1.409 -0.416 -13.227 1 95.62 77 HIS A N 1
ATOM 609 C CA . HIS A 1 77 ? 2.863 -0.315 -13.281 1 95.62 77 HIS A CA 1
ATOM 610 C C . HIS A 1 77 ? 3.523 -1.549 -12.672 1 95.62 77 HIS A C 1
ATOM 612 O O . HIS A 1 77 ? 3.07 -2.061 -11.648 1 95.62 77 HIS A O 1
ATOM 618 N N . PRO A 1 78 ? 4.613 -2.014 -13.281 1 95.31 78 PRO A N 1
ATOM 619 C CA . PRO A 1 78 ? 5.238 -3.25 -12.805 1 95.31 78 PRO A CA 1
ATOM 620 C C . PRO A 1 78 ? 5.688 -3.162 -11.352 1 95.31 78 PRO A C 1
ATOM 622 O O . PRO A 1 78 ? 5.84 -4.188 -10.688 1 95.31 78 PRO A O 1
ATOM 625 N N . GLU A 1 79 ? 5.898 -1.961 -10.859 1 94.56 79 GLU A N 1
ATOM 626 C CA . GLU A 1 79 ? 6.426 -1.823 -9.508 1 94.56 79 GLU A CA 1
ATOM 627 C C . GLU A 1 79 ? 5.348 -1.343 -8.539 1 94.56 79 GLU A C 1
ATOM 629 O O . GLU A 1 79 ? 5.648 -0.976 -7.402 1 94.56 79 GLU A O 1
ATOM 634 N N . ASN A 1 80 ? 4.145 -1.166 -8.961 1 95.5 80 ASN A N 1
ATOM 635 C CA . ASN A 1 80 ? 3.01 -0.994 -8.062 1 95.5 80 ASN A CA 1
ATOM 636 C C . ASN A 1 80 ? 2.418 -2.336 -7.641 1 95.5 80 ASN A C 1
ATOM 638 O O . ASN A 1 80 ? 1.619 -2.924 -8.375 1 95.5 80 ASN A O 1
ATOM 642 N N . GLN A 1 81 ? 2.877 -2.797 -6.438 1 96.88 81 GLN A N 1
ATOM 643 C CA . GLN A 1 81 ? 2.643 -4.191 -6.074 1 96.88 81 GLN A CA 1
ATOM 644 C C . GLN A 1 81 ? 2.084 -4.309 -4.66 1 96.88 81 GLN A C 1
ATOM 646 O O . GLN A 1 81 ? 2.385 -3.477 -3.799 1 96.88 81 GLN A O 1
ATOM 651 N N . LEU A 1 82 ? 1.21 -5.215 -4.418 1 95.44 82 LEU A N 1
ATOM 652 C CA . LEU A 1 82 ? 0.98 -5.82 -3.111 1 95.44 82 LEU A CA 1
ATOM 653 C C . LEU A 1 82 ? 1.762 -7.121 -2.971 1 95.44 82 LEU A C 1
ATOM 655 O O . LEU A 1 82 ? 1.51 -8.086 -3.699 1 95.44 82 LEU A O 1
ATOM 659 N N . VAL A 1 83 ? 2.711 -7.164 -2.049 1 94.62 83 VAL A N 1
ATOM 660 C CA . VAL A 1 83 ? 3.504 -8.375 -1.829 1 94.62 83 VAL A CA 1
ATOM 661 C C . VAL A 1 83 ? 3.035 -9.078 -0.557 1 94.62 83 VAL A C 1
ATOM 663 O O . VAL A 1 83 ? 3.006 -8.469 0.519 1 94.62 83 VAL A O 1
ATOM 666 N N . LEU A 1 84 ? 2.643 -10.305 -0.653 1 90.88 84 LEU A N 1
ATOM 667 C CA . LEU A 1 84 ? 2.355 -11.195 0.47 1 90.88 84 LEU A CA 1
ATOM 668 C C . LEU A 1 84 ? 3.477 -12.211 0.662 1 90.88 84 LEU A C 1
ATOM 670 O O . LEU A 1 84 ? 3.742 -13.023 -0.226 1 90.88 84 LEU A O 1
ATOM 674 N N . TYR A 1 85 ? 4.148 -12.078 1.716 1 91.38 85 TYR A N 1
ATOM 675 C CA . TYR A 1 85 ? 5.164 -13.055 2.08 1 91.38 85 TYR A CA 1
ATOM 676 C C . TYR A 1 85 ? 4.543 -14.234 2.82 1 91.38 85 TYR A C 1
ATOM 678 O O . TYR A 1 85 ? 4.062 -14.086 3.947 1 91.38 85 TYR A O 1
ATOM 686 N N . LEU A 1 86 ? 4.605 -15.375 2.135 1 88.94 86 LEU A N 1
ATOM 687 C CA . LEU A 1 86 ? 3.977 -16.578 2.656 1 88.94 86 LEU A CA 1
ATOM 688 C C . LEU A 1 86 ? 5.012 -17.5 3.301 1 88.94 86 LEU A C 1
ATOM 690 O O . LEU A 1 86 ? 6.199 -17.438 2.971 1 88.94 86 LEU A O 1
ATOM 694 N N . ARG A 1 87 ? 4.547 -18.297 4.223 1 88.69 87 ARG A N 1
ATOM 695 C CA . ARG A 1 87 ? 5.453 -19.141 4.988 1 88.69 87 ARG A CA 1
ATOM 696 C C . ARG A 1 87 ? 5.836 -20.391 4.199 1 88.69 87 ARG A C 1
ATOM 698 O O . ARG A 1 87 ? 5.32 -21.484 4.453 1 88.69 87 ARG A O 1
ATOM 705 N N . GLY A 1 88 ? 6.719 -20.234 3.244 1 86.31 88 GLY A N 1
ATOM 706 C CA . GLY A 1 88 ? 7.34 -21.344 2.523 1 86.31 88 GLY A CA 1
ATOM 707 C C . GLY A 1 88 ? 6.68 -21.625 1.188 1 86.31 88 GLY A C 1
ATOM 708 O O . GLY A 1 88 ? 5.629 -21.062 0.875 1 86.31 88 GLY A O 1
ATOM 709 N N . PRO A 1 89 ? 7.324 -22.516 0.361 1 90.44 89 PRO A N 1
ATOM 710 C CA . PRO A 1 89 ? 6.887 -22.797 -1.009 1 90.44 89 PRO A CA 1
ATOM 711 C C . PRO A 1 89 ? 5.527 -23.484 -1.063 1 90.44 89 PRO A C 1
ATOM 713 O O . PRO A 1 89 ? 4.766 -23.297 -2.014 1 90.44 89 PRO A O 1
ATOM 716 N N . GLU A 1 90 ? 5.203 -24.25 -0.05 1 90.62 90 GLU A N 1
ATOM 717 C CA . GLU A 1 90 ? 3.926 -24.953 -0.059 1 90.62 90 GLU A CA 1
ATOM 718 C C . GLU A 1 90 ? 2.756 -23.984 0.04 1 90.62 90 GLU A C 1
ATOM 720 O O . GLU A 1 90 ? 1.733 -24.156 -0.624 1 90.62 90 GLU A O 1
ATOM 725 N N . ALA A 1 91 ? 2.93 -22.969 0.867 1 88.38 91 ALA A N 1
ATOM 726 C CA . ALA A 1 91 ? 1.892 -21.953 0.995 1 88.38 91 ALA A CA 1
ATOM 727 C C . ALA A 1 91 ? 1.677 -21.219 -0.327 1 88.38 91 ALA A C 1
ATOM 729 O O . ALA A 1 91 ? 0.539 -20.938 -0.705 1 88.38 91 ALA A O 1
ATOM 730 N N . VAL A 1 92 ? 2.73 -20.922 -1.012 1 92.5 92 VAL A N 1
ATOM 731 C CA . VAL A 1 92 ? 2.65 -20.25 -2.307 1 92.5 92 VAL A CA 1
ATOM 732 C C . VAL A 1 92 ? 1.934 -21.156 -3.309 1 92.5 92 VAL A C 1
ATOM 734 O O . VAL A 1 92 ? 1.045 -20.703 -4.035 1 92.5 92 VAL A O 1
ATOM 737 N N . SER A 1 93 ? 2.322 -22.438 -3.322 1 93.69 93 SER A N 1
ATOM 738 C CA . SER A 1 93 ? 1.695 -23.391 -4.234 1 93.69 93 SER A CA 1
ATOM 739 C C . SER A 1 93 ? 0.189 -23.469 -4.008 1 93.69 93 SER A C 1
ATOM 741 O O . SER A 1 93 ? -0.587 -23.5 -4.965 1 93.69 93 SER A O 1
ATOM 743 N N . THR A 1 94 ? -0.213 -23.484 -2.785 1 90.81 94 THR A N 1
ATOM 744 C CA . THR A 1 94 ? -1.627 -23.547 -2.43 1 90.81 94 THR A CA 1
ATOM 745 C C . THR A 1 94 ? -2.363 -22.312 -2.918 1 90.81 94 THR A C 1
ATOM 747 O O . THR A 1 94 ? -3.43 -22.406 -3.529 1 90.81 94 THR A O 1
ATOM 750 N N . ALA A 1 95 ? -1.809 -21.156 -2.633 1 90.44 95 ALA A N 1
ATOM 751 C CA . ALA A 1 95 ? -2.414 -19.891 -3.076 1 90.44 95 ALA A CA 1
ATOM 752 C C . ALA A 1 95 ? -2.5 -19.844 -4.598 1 90.44 95 ALA A C 1
ATOM 754 O O . ALA A 1 95 ? -3.516 -19.422 -5.156 1 90.44 95 ALA A O 1
ATOM 755 N N . CYS A 1 96 ? -1.462 -20.266 -5.297 1 93.94 96 CYS A N 1
ATOM 756 C CA . CYS A 1 96 ? -1.431 -20.266 -6.754 1 93.94 96 CYS A CA 1
ATOM 757 C C . CYS A 1 96 ? -2.51 -21.188 -7.316 1 93.94 96 CYS A C 1
ATOM 759 O O . CYS A 1 96 ? -3.184 -20.828 -8.289 1 93.94 96 CYS A O 1
ATOM 761 N N . ARG A 1 97 ? -2.617 -22.375 -6.77 1 94.62 97 ARG A N 1
ATOM 762 C CA . ARG A 1 97 ? -3.641 -23.312 -7.219 1 94.62 97 ARG A CA 1
ATOM 763 C C . ARG A 1 97 ? -5.031 -22.688 -7.105 1 94.62 97 ARG A C 1
ATOM 765 O O . ARG A 1 97 ? -5.844 -22.812 -8.023 1 94.62 97 ARG A O 1
ATOM 772 N N . ARG A 1 98 ? -5.273 -22.062 -6.031 1 90.94 98 ARG A N 1
ATOM 773 C CA . ARG A 1 98 ? -6.566 -21.422 -5.832 1 90.94 98 ARG A CA 1
ATOM 774 C C . ARG A 1 98 ? -6.82 -20.359 -6.895 1 90.94 98 ARG A C 1
ATOM 776 O O . ARG A 1 98 ? -7.902 -20.297 -7.484 1 90.94 98 ARG A O 1
ATOM 783 N N . LEU A 1 99 ? -5.852 -19.484 -7.125 1 93.88 99 LEU A N 1
ATOM 784 C CA . LEU A 1 99 ? -5.973 -18.438 -8.133 1 93.88 99 LEU A CA 1
ATOM 785 C C . LEU A 1 99 ? -6.207 -19.047 -9.516 1 93.88 99 LEU A C 1
ATOM 787 O O . LEU A 1 99 ? -7.082 -18.594 -10.25 1 93.88 99 LEU A O 1
ATOM 791 N N . THR A 1 100 ? -5.477 -20.094 -9.828 1 96.31 100 THR A N 1
ATOM 792 C CA . THR A 1 100 ? -5.586 -20.719 -11.141 1 96.31 100 THR A CA 1
ATOM 793 C C . THR A 1 100 ? -6.941 -21.406 -11.312 1 96.31 100 THR A C 1
ATOM 795 O O . THR A 1 100 ? -7.523 -21.375 -12.398 1 96.31 100 THR A O 1
ATOM 798 N N . GLU A 1 101 ? -7.461 -22 -10.281 1 95.19 101 GLU A N 1
ATOM 799 C CA . GLU A 1 101 ? -8.773 -22.641 -10.305 1 95.19 101 GLU A CA 1
ATOM 800 C C . GLU A 1 101 ? -9.883 -21.625 -10.555 1 95.19 101 GLU A C 1
ATOM 802 O O . GLU A 1 101 ? -10.961 -21.984 -11.031 1 95.19 101 GLU A O 1
ATOM 807 N N . HIS A 1 102 ? -9.602 -20.391 -10.266 1 94.75 102 HIS A N 1
ATOM 808 C CA . HIS A 1 102 ? -10.586 -19.328 -10.461 1 94.75 102 HIS A CA 1
ATOM 809 C C . HIS A 1 102 ? -10.297 -18.531 -11.727 1 94.75 102 HIS A C 1
ATOM 811 O O . HIS A 1 102 ? -10.828 -17.438 -11.906 1 94.75 102 HIS A O 1
ATOM 817 N N . GLY A 1 103 ? -9.352 -18.969 -12.531 1 96.62 103 GLY A N 1
ATOM 818 C CA . GLY A 1 103 ? -9.195 -18.438 -13.875 1 96.62 103 GLY A CA 1
ATOM 819 C C . GLY A 1 103 ? -8.047 -17.453 -14 1 96.62 103 GLY A C 1
ATOM 820 O O . GLY A 1 103 ? -7.855 -16.844 -15.055 1 96.62 103 GLY A O 1
ATOM 821 N N . TYR A 1 104 ? -7.328 -17.25 -12.969 1 96.94 104 TYR A N 1
ATOM 822 C CA . TYR A 1 104 ? -6.172 -16.359 -13.039 1 96.94 104 TYR A CA 1
ATOM 823 C C . TYR A 1 104 ? -4.91 -17.141 -13.398 1 96.94 104 TYR A C 1
ATOM 825 O O . TYR A 1 104 ? -4.762 -18.312 -13.023 1 96.94 104 TYR A O 1
ATOM 833 N N . SER A 1 105 ? -4.023 -16.516 -14.117 1 98.12 105 SER A N 1
ATOM 834 C CA . SER A 1 105 ? -2.75 -17.125 -14.484 1 98.12 105 SER A CA 1
ATOM 835 C C . SER A 1 105 ? -1.574 -16.266 -14.039 1 98.12 105 SER A C 1
ATOM 837 O O . SER A 1 105 ? -1.661 -15.031 -14.055 1 98.12 105 SER A O 1
ATOM 839 N N . PRO A 1 106 ? -0.467 -16.906 -13.664 1 98.12 106 PRO A N 1
ATOM 840 C CA . PRO A 1 106 ? 0.732 -16.125 -13.352 1 98.12 106 PRO A CA 1
ATOM 841 C C . PRO A 1 106 ? 1.165 -15.227 -14.5 1 98.12 106 PRO A C 1
ATOM 843 O O . PRO A 1 106 ? 0.906 -15.539 -15.672 1 98.12 106 PRO A O 1
ATOM 846 N N . VAL A 1 107 ? 1.729 -14.07 -14.211 1 98.38 107 VAL A N 1
ATOM 847 C CA . VAL A 1 107 ? 2.264 -13.148 -15.203 1 98.38 107 VAL A CA 1
ATOM 848 C C . VAL A 1 107 ? 3.764 -12.969 -14.984 1 98.38 107 VAL A C 1
ATOM 850 O O . VAL A 1 107 ? 4.27 -13.188 -13.883 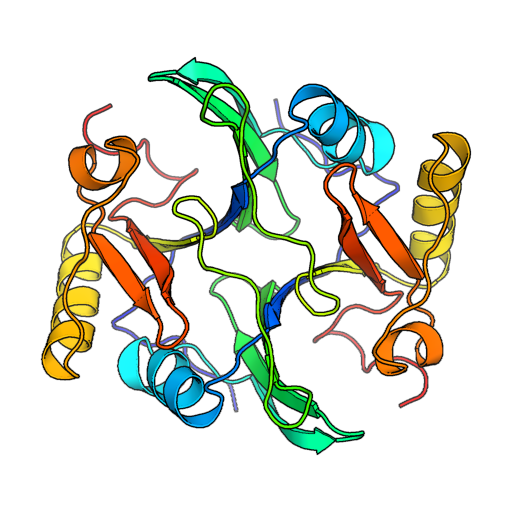1 98.38 107 VAL A O 1
ATOM 853 N N . PRO A 1 108 ? 4.508 -12.648 -16.031 1 97.38 108 PRO A N 1
ATOM 854 C CA . PRO A 1 108 ? 5.945 -12.422 -15.852 1 97.38 108 PRO A CA 1
ATOM 855 C C . PRO A 1 108 ? 6.25 -11.195 -14.992 1 97.38 108 PRO A C 1
ATOM 857 O O . PRO A 1 108 ? 5.504 -10.211 -15.031 1 97.38 108 PRO A O 1
ATOM 860 N N . ALA A 1 109 ? 7.305 -11.281 -14.234 1 96.38 109 ALA A N 1
ATOM 861 C CA . ALA A 1 109 ? 7.812 -10.148 -13.469 1 96.38 109 ALA A CA 1
ATOM 862 C C . ALA A 1 109 ? 8.75 -9.289 -14.312 1 96.38 109 ALA A C 1
ATOM 864 O O . ALA A 1 109 ? 9.57 -9.82 -15.062 1 96.38 109 ALA A O 1
ATOM 865 N N . ALA A 1 110 ? 8.578 -8.016 -14.258 1 95.38 110 ALA A N 1
ATOM 866 C CA . ALA A 1 110 ? 9.555 -7.125 -14.883 1 95.38 110 ALA A CA 1
ATOM 867 C C . ALA A 1 110 ? 10.906 -7.223 -14.188 1 95.38 110 ALA A C 1
ATOM 869 O O . ALA A 1 110 ? 11.953 -7.195 -14.844 1 95.38 110 ALA A O 1
ATOM 870 N N . ASN A 1 111 ? 10.953 -7.277 -12.859 1 93.75 111 ASN A N 1
ATOM 871 C CA . ASN A 1 111 ? 12.141 -7.441 -12.031 1 93.75 111 ASN A CA 1
ATOM 872 C C . ASN A 1 111 ? 12.438 -8.914 -11.773 1 93.75 111 ASN A C 1
ATOM 874 O O . ASN A 1 111 ? 11.656 -9.609 -11.117 1 93.75 111 ASN A O 1
ATOM 878 N N . PRO A 1 112 ? 13.586 -9.422 -12.219 1 93.56 112 PRO A N 1
ATOM 879 C CA . PRO A 1 112 ? 13.891 -10.844 -12.055 1 93.56 112 PRO A CA 1
ATOM 880 C C . PRO A 1 112 ? 14.086 -11.242 -10.594 1 93.56 112 PRO A C 1
ATOM 882 O O . PRO A 1 112 ? 14.133 -12.438 -10.281 1 93.56 112 PRO A O 1
ATOM 885 N N . TYR A 1 113 ? 14.164 -10.312 -9.711 1 92.75 113 TYR A N 1
ATOM 886 C CA . TYR A 1 113 ? 14.312 -10.562 -8.281 1 92.75 113 TYR A CA 1
ATOM 887 C C . TYR A 1 113 ? 13.266 -11.562 -7.797 1 92.75 113 TYR A C 1
ATOM 889 O O . TYR A 1 113 ? 13.578 -12.469 -7.027 1 92.75 113 TYR A O 1
ATOM 897 N N . TRP A 1 114 ? 12.039 -11.414 -8.219 1 95.06 114 TRP A N 1
ATOM 898 C CA . TRP A 1 114 ? 10.914 -12.18 -7.695 1 95.06 114 TRP A CA 1
ATOM 899 C C . TRP A 1 114 ? 10.977 -13.633 -8.164 1 95.06 114 TRP A C 1
ATOM 901 O O . TRP A 1 114 ? 11.102 -14.547 -7.352 1 95.06 114 TRP A O 1
ATOM 911 N N . PRO A 1 115 ? 11 -13.898 -9.492 1 95.62 115 PRO A N 1
ATOM 912 C CA . PRO A 1 115 ? 11.039 -15.297 -9.922 1 95.62 115 PRO A CA 1
ATOM 913 C C . PRO A 1 115 ? 12.328 -16 -9.508 1 95.62 115 PRO A C 1
ATOM 915 O O . PRO A 1 115 ? 12.32 -17.219 -9.258 1 95.62 115 PRO A O 1
ATOM 918 N N . GLU A 1 116 ? 13.406 -15.312 -9.414 1 95.12 116 GLU A N 1
ATOM 919 C CA . GLU A 1 116 ? 14.672 -15.914 -8.992 1 95.12 116 GLU A CA 1
ATOM 920 C C . GLU A 1 116 ? 14.586 -16.438 -7.562 1 95.12 116 GLU A C 1
ATOM 922 O O . GLU A 1 116 ? 15.383 -17.281 -7.156 1 95.12 116 GLU A O 1
ATOM 927 N N . ARG A 1 117 ? 13.68 -15.969 -6.859 1 94.5 117 ARG A N 1
ATOM 928 C CA . ARG A 1 117 ? 13.547 -16.344 -5.457 1 94.5 117 ARG A CA 1
ATOM 929 C C . ARG A 1 117 ? 12.258 -17.125 -5.219 1 94.5 117 ARG A C 1
ATOM 931 O O . ARG A 1 117 ? 11.789 -17.219 -4.082 1 94.5 117 ARG A O 1
ATOM 938 N N . GLY A 1 118 ? 11.641 -17.547 -6.297 1 94.81 118 GLY A N 1
ATOM 939 C CA . GLY A 1 118 ? 10.531 -18.484 -6.215 1 94.81 118 GLY A CA 1
ATOM 940 C C . GLY A 1 118 ? 9.188 -17.797 -6.066 1 94.81 118 GLY A C 1
ATOM 941 O O . GLY A 1 118 ? 8.172 -18.453 -5.82 1 94.81 118 GLY A O 1
ATOM 942 N N . ALA A 1 119 ? 9.133 -16.469 -6.195 1 96.69 119 ALA A N 1
ATOM 943 C CA . ALA A 1 119 ? 7.867 -15.75 -6.078 1 96.69 119 ALA A CA 1
ATOM 944 C C . ALA A 1 119 ? 7.047 -15.867 -7.359 1 96.69 119 ALA A C 1
ATOM 946 O O . ALA A 1 119 ? 7.605 -16.031 -8.445 1 96.69 119 ALA A O 1
ATOM 947 N N . VAL A 1 120 ? 5.789 -15.812 -7.266 1 97.38 120 VAL A N 1
ATOM 948 C CA . VAL A 1 120 ? 4.848 -15.867 -8.383 1 97.38 120 VAL A CA 1
ATOM 949 C C . VAL A 1 120 ? 3.975 -14.617 -8.383 1 97.38 120 VAL A C 1
ATOM 951 O O . VAL A 1 120 ? 3.518 -14.164 -7.332 1 97.38 120 VAL A O 1
ATOM 954 N N . LEU A 1 121 ? 3.795 -14.031 -9.5 1 98.38 121 LEU A N 1
ATOM 955 C CA . LEU A 1 121 ? 3.008 -12.805 -9.617 1 98.38 121 LEU A CA 1
ATOM 956 C C . LEU A 1 121 ? 1.695 -13.07 -10.344 1 98.38 121 LEU A C 1
ATOM 958 O O . LEU A 1 121 ? 1.657 -13.844 -11.297 1 98.38 121 LEU A O 1
ATOM 962 N N . PHE A 1 122 ? 0.646 -12.453 -9.938 1 98.31 122 PHE A N 1
ATOM 963 C CA . PHE A 1 122 ? -0.652 -12.391 -10.602 1 98.31 122 PHE A CA 1
ATOM 964 C C . PHE A 1 122 ? -1.108 -10.945 -10.758 1 98.31 122 PHE A C 1
ATOM 966 O O . PHE A 1 122 ? -0.65 -10.062 -10.039 1 98.31 122 PHE A O 1
ATOM 973 N N . GLU A 1 123 ? -1.916 -10.695 -11.703 1 98.31 123 GLU A N 1
ATOM 974 C CA . GLU A 1 123 ? -2.631 -9.422 -11.812 1 98.31 123 GLU A CA 1
ATOM 975 C C . GLU A 1 123 ? -4.02 -9.516 -11.188 1 98.31 123 GLU A C 1
ATOM 977 O O . GLU A 1 123 ? -4.742 -10.492 -11.406 1 98.31 123 GLU A O 1
ATOM 982 N N . ASP A 1 124 ? -4.348 -8.539 -10.359 1 97.75 124 ASP A N 1
ATOM 983 C CA . ASP A 1 124 ? -5.742 -8.453 -9.945 1 97.75 124 ASP A CA 1
ATOM 984 C C . ASP A 1 124 ? -6.625 -7.945 -11.078 1 97.75 124 ASP A C 1
ATOM 986 O O . ASP A 1 124 ? -6.137 -7.664 -12.172 1 97.75 124 ASP A O 1
ATOM 990 N N . PRO A 1 125 ? -7.934 -7.859 -10.953 1 97.94 125 PRO A N 1
ATOM 991 C CA . PRO A 1 125 ? -8.844 -7.508 -12.055 1 97.94 125 PRO A CA 1
ATOM 992 C C . PRO A 1 125 ? -8.516 -6.152 -12.68 1 97.94 125 PRO A C 1
ATOM 994 O O . PRO A 1 125 ? -8.82 -5.918 -13.852 1 97.94 125 PRO A O 1
ATOM 997 N N . ASP A 1 126 ? -7.887 -5.207 -11.938 1 97.88 126 ASP A N 1
ATOM 998 C CA . ASP A 1 126 ? -7.535 -3.883 -12.438 1 97.88 126 ASP A CA 1
ATOM 999 C C . ASP A 1 126 ? -6.145 -3.889 -13.07 1 97.88 126 ASP A C 1
ATOM 1001 O O . ASP A 1 126 ? -5.691 -2.869 -13.594 1 97.88 126 ASP A O 1
ATOM 1005 N N . GLY A 1 127 ? -5.426 -4.969 -12.945 1 97.31 127 GLY A N 1
ATOM 1006 C CA . GLY A 1 127 ? -4.094 -5.082 -13.523 1 97.31 127 GLY A CA 1
ATOM 1007 C C . GLY A 1 127 ? -2.984 -4.809 -12.531 1 97.31 127 GLY A C 1
ATOM 1008 O O . GLY A 1 127 ? -1.807 -4.793 -12.891 1 97.31 127 GLY A O 1
ATOM 1009 N N . TRP A 1 128 ? -3.324 -4.527 -11.289 1 96.5 128 TRP A N 1
ATOM 1010 C CA . TRP A 1 128 ? -2.303 -4.344 -10.266 1 96.5 128 TRP A CA 1
ATOM 1011 C C . TRP A 1 128 ? -1.674 -5.68 -9.875 1 96.5 128 TRP A C 1
ATOM 1013 O O . TRP A 1 128 ? -2.367 -6.691 -9.773 1 96.5 128 TRP A O 1
ATOM 1023 N N . LEU A 1 129 ? -0.397 -5.621 -9.547 1 97.88 129 LEU A N 1
ATOM 1024 C CA . LEU A 1 129 ? 0.316 -6.871 -9.305 1 97.88 129 LEU A CA 1
ATOM 1025 C C . LEU A 1 129 ? 0.186 -7.297 -7.844 1 97.88 129 LEU A C 1
ATOM 1027 O O . LEU A 1 129 ? 0.292 -6.465 -6.941 1 97.88 129 LEU A O 1
ATOM 1031 N N . VAL A 1 130 ? -0.121 -8.523 -7.648 1 97.31 130 VAL A N 1
ATOM 1032 C CA . VAL A 1 130 ? -0.026 -9.234 -6.375 1 97.31 130 VAL A CA 1
ATOM 1033 C C . VAL A 1 130 ? 1.111 -10.25 -6.434 1 97.31 130 VAL A C 1
ATOM 1035 O O . VAL A 1 130 ? 1.122 -11.133 -7.297 1 97.31 130 VAL A O 1
ATOM 1038 N N . VAL A 1 131 ? 2.068 -10.086 -5.582 1 97.75 131 VAL A N 1
ATOM 1039 C CA . VAL A 1 131 ? 3.229 -10.977 -5.539 1 97.75 131 VAL A CA 1
ATOM 1040 C C . VAL A 1 131 ? 3.086 -11.953 -4.375 1 97.75 131 VAL A C 1
ATOM 1042 O O . VAL A 1 131 ? 2.824 -11.539 -3.24 1 97.75 131 VAL A O 1
ATOM 1045 N N . LEU A 1 132 ? 3.184 -13.219 -4.629 1 95.5 132 LEU A N 1
ATOM 1046 C CA . LEU A 1 132 ? 3.24 -14.273 -3.625 1 95.5 132 LEU A CA 1
ATOM 1047 C C . LEU A 1 132 ? 4.668 -14.781 -3.457 1 95.5 132 LEU A C 1
ATOM 1049 O O . LEU A 1 132 ? 5.195 -15.461 -4.344 1 95.5 132 LEU A O 1
ATOM 1053 N N . ALA A 1 133 ? 5.305 -14.422 -2.369 1 95.56 133 ALA A N 1
ATOM 1054 C CA . ALA A 1 133 ? 6.699 -14.773 -2.109 1 95.56 133 ALA A CA 1
ATOM 1055 C C . ALA A 1 133 ? 6.793 -15.914 -1.096 1 95.56 133 ALA A C 1
ATOM 1057 O O . ALA A 1 133 ? 6.082 -15.922 -0.09 1 95.56 133 ALA A O 1
ATOM 1058 N N . PRO A 1 134 ? 7.715 -16.875 -1.287 1 94.62 134 PRO A N 1
ATOM 1059 C CA . PRO A 1 134 ? 7.746 -18.078 -0.454 1 94.62 134 PRO A CA 1
ATOM 1060 C C . PRO A 1 134 ? 8.672 -17.938 0.754 1 94.62 134 PRO A C 1
ATOM 1062 O O . PRO A 1 134 ? 9.25 -18.922 1.21 1 94.62 134 PRO A O 1
ATOM 1065 N N . TRP A 1 135 ? 8.977 -16.719 1.191 1 91.19 135 TRP A N 1
ATOM 1066 C CA . TRP A 1 135 ? 9.734 -16.469 2.412 1 91.19 135 TRP A CA 1
ATOM 1067 C C . TRP A 1 135 ? 9.133 -15.289 3.182 1 91.19 135 TRP A C 1
ATOM 1069 O O . TRP A 1 135 ? 8.367 -14.5 2.625 1 91.19 135 TRP A O 1
ATOM 1079 N N . VAL A 1 136 ? 9.406 -15.305 4.434 1 88.12 136 VAL A N 1
ATOM 1080 C CA . VAL A 1 136 ? 8.906 -14.195 5.242 1 88.12 136 VAL A CA 1
ATOM 1081 C C . VAL A 1 136 ? 10.031 -13.203 5.496 1 88.12 136 VAL A C 1
ATOM 1083 O O . VAL A 1 136 ? 10.977 -13.492 6.238 1 88.12 136 VAL A O 1
ATOM 1086 N N . PHE A 1 137 ? 9.977 -12.062 4.891 1 84.88 137 PHE A N 1
ATOM 1087 C CA . PHE A 1 137 ? 10.969 -11.008 5.07 1 84.88 137 PHE A CA 1
ATOM 1088 C C . PHE A 1 137 ? 11.125 -10.656 6.547 1 84.88 137 PHE A C 1
ATOM 1090 O O . PHE A 1 137 ? 10.133 -10.484 7.258 1 84.88 137 PHE A O 1
ATOM 1097 N N . GLY A 1 138 ? 12.359 -10.562 7.02 1 80.31 138 GLY A N 1
ATOM 1098 C CA . GLY A 1 138 ? 12.648 -10.25 8.406 1 80.31 138 GLY A CA 1
ATOM 1099 C C . GLY A 1 138 ? 12.844 -11.492 9.266 1 80.31 138 GLY A C 1
ATOM 1100 O O . GLY A 1 138 ? 13.406 -11.414 10.359 1 80.31 138 GLY A O 1
ATOM 1101 N N . GLU A 1 139 ? 12.258 -12.602 8.906 1 81.75 139 GLU A N 1
ATOM 1102 C CA . GLU A 1 139 ? 12.406 -13.844 9.664 1 81.75 139 GLU A CA 1
ATOM 1103 C C . GLU A 1 139 ? 13.453 -14.758 9.031 1 81.75 139 GLU A C 1
ATOM 1105 O O . GLU A 1 139 ? 14.133 -15.508 9.734 1 81.75 139 GLU A O 1
ATOM 1110 N N . GLU A 1 140 ? 13.445 -14.695 7.723 1 80 140 GLU A N 1
ATOM 1111 C CA . GLU A 1 140 ? 14.383 -15.531 6.973 1 80 140 GLU A CA 1
ATOM 1112 C C . GLU A 1 140 ? 14.922 -14.797 5.75 1 80 140 GLU A C 1
ATOM 1114 O O . GLU A 1 140 ? 14.25 -13.922 5.199 1 80 140 GLU A O 1
ATOM 1119 N N . PRO A 1 141 ? 16.188 -15 5.504 1 79.31 141 PRO A N 1
ATOM 1120 C CA . PRO A 1 141 ? 16.703 -14.445 4.254 1 79.31 141 PRO A CA 1
ATOM 1121 C C . PRO A 1 141 ? 15.961 -14.953 3.021 1 79.31 141 PRO A C 1
ATOM 1123 O O . PRO A 1 141 ? 15.406 -16.062 3.047 1 79.31 141 PRO A O 1
ATOM 1126 N N . PRO A 1 142 ? 15.883 -14.039 2.031 1 74.88 142 PRO A N 1
ATOM 1127 C CA . PRO A 1 142 ? 15.266 -14.547 0.802 1 74.88 142 PRO A CA 1
ATOM 1128 C C . PRO A 1 142 ? 15.984 -15.766 0.234 1 74.88 142 PRO A C 1
ATOM 1130 O O . PRO A 1 142 ? 17.203 -15.883 0.363 1 74.88 142 PRO A O 1
ATOM 1133 N N . PRO A 1 143 ? 15.141 -16.656 -0.289 1 71.38 143 PRO A N 1
ATOM 1134 C CA . PRO A 1 143 ? 15.789 -17.797 -0.922 1 71.38 143 PRO A CA 1
ATOM 1135 C C . PRO A 1 143 ? 16.703 -17.406 -2.078 1 71.38 143 PRO A C 1
ATOM 1137 O O . PRO A 1 143 ? 16.438 -16.422 -2.773 1 71.38 143 PRO A O 1
ATOM 1140 N N . GLY A 1 144 ? 17.719 -18.234 -2.367 1 66 144 GLY A N 1
ATOM 1141 C CA . GLY A 1 144 ? 18.656 -18.062 -3.471 1 66 144 GLY A CA 1
ATOM 1142 C C . GLY A 1 144 ? 19.625 -16.922 -3.26 1 66 144 GLY A C 1
ATOM 1143 O O . GLY A 1 144 ? 20.328 -16.516 -4.188 1 66 144 GLY A O 1
ATOM 1144 N N . GLY A 1 145 ? 19.453 -16.062 -2.209 1 50.78 145 GLY A N 1
ATOM 1145 C CA . GLY A 1 145 ? 20.547 -15.141 -1.911 1 50.78 145 GLY A CA 1
ATOM 1146 C C . GLY A 1 145 ? 21.75 -15.82 -1.303 1 50.78 145 GLY A C 1
ATOM 1147 O O . GLY A 1 145 ? 21.672 -16.969 -0.852 1 50.78 145 GLY A O 1
ATOM 1148 N N . MET B 1 1 ? -17.531 -10.773 14.609 1 26.16 1 MET B N 1
ATOM 1149 C CA . MET B 1 1 ? -17.109 -11.961 13.875 1 26.16 1 MET B CA 1
ATOM 1150 C C . MET B 1 1 ? -15.602 -11.969 13.664 1 26.16 1 MET B C 1
ATOM 1152 O O . MET B 1 1 ? -15.031 -10.969 13.211 1 26.16 1 MET B O 1
ATOM 1156 N N . HIS B 1 2 ? -14.711 -12.617 14.391 1 31.97 2 HIS B N 1
ATOM 1157 C CA . HIS B 1 2 ? -13.273 -12.836 14.344 1 31.97 2 HIS B CA 1
ATOM 1158 C C . HIS B 1 2 ? -12.812 -13.211 12.938 1 31.97 2 HIS B C 1
ATOM 1160 O O . HIS B 1 2 ? -13.25 -14.219 12.383 1 31.97 2 HIS B O 1
ATOM 1166 N N . HIS B 1 3 ? -12.812 -12.305 12.008 1 45.19 3 HIS B N 1
ATOM 1167 C CA . HIS B 1 3 ? -12.523 -12.711 10.641 1 45.19 3 HIS B CA 1
ATOM 1168 C C . HIS B 1 3 ? -11.281 -13.586 10.57 1 45.19 3 HIS B C 1
ATOM 1170 O O . HIS B 1 3 ? -10.203 -13.172 11 1 45.19 3 HIS B O 1
ATOM 1176 N N . SER B 1 4 ? -11.461 -14.938 10.719 1 46.78 4 SER B N 1
ATOM 1177 C CA . SER B 1 4 ? -10.383 -15.922 10.734 1 46.78 4 SER B CA 1
ATOM 1178 C C . SER B 1 4 ? -9.555 -15.859 9.461 1 46.78 4 SER B C 1
ATOM 1180 O O . SER B 1 4 ? -10.094 -15.648 8.367 1 46.78 4 SER B O 1
ATOM 1182 N N . TRP B 1 5 ? -8.305 -15.508 9.469 1 49.19 5 TRP B N 1
ATOM 1183 C CA . TRP B 1 5 ? -7.348 -15.562 8.375 1 49.19 5 TRP B CA 1
ATOM 1184 C C . TRP B 1 5 ? -7.395 -16.922 7.676 1 49.19 5 TRP B C 1
ATOM 1186 O O . TRP B 1 5 ? -7.438 -17.969 8.336 1 49.19 5 TRP B O 1
ATOM 1196 N N . PRO B 1 6 ? -7.617 -16.922 6.406 1 51.53 6 PRO B N 1
ATOM 1197 C CA . PRO B 1 6 ? -7.734 -18.203 5.699 1 51.53 6 PRO B CA 1
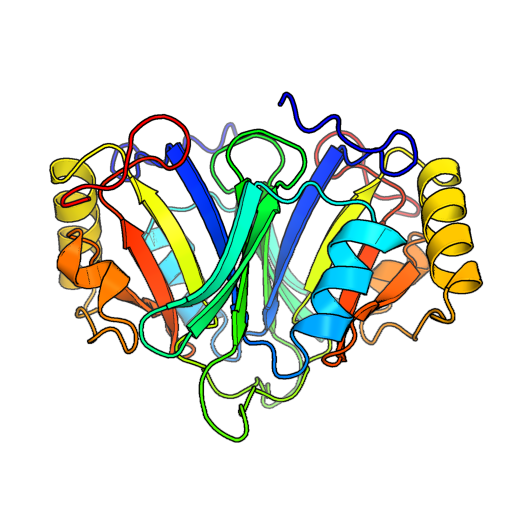ATOM 1198 C C . PRO B 1 6 ? -6.516 -19.094 5.902 1 51.53 6 PRO B C 1
ATOM 1200 O O . PRO B 1 6 ? -5.383 -18.625 5.891 1 51.53 6 PRO B O 1
ATOM 1203 N N . ALA B 1 7 ? -6.734 -20.406 6.133 1 61.12 7 ALA B N 1
ATOM 1204 C CA . ALA B 1 7 ? -5.688 -21.391 6.391 1 61.12 7 ALA B CA 1
ATOM 1205 C C . ALA B 1 7 ? -4.75 -21.531 5.195 1 61.12 7 ALA B C 1
ATOM 1207 O O . ALA B 1 7 ? -3.572 -21.859 5.355 1 61.12 7 ALA B O 1
ATOM 1208 N N . HIS B 1 8 ? -5.176 -21.125 3.988 1 65.19 8 HIS B N 1
ATOM 1209 C CA . HIS B 1 8 ? -4.375 -21.359 2.789 1 65.19 8 HIS B CA 1
ATOM 1210 C C . HIS B 1 8 ? -3.422 -20.188 2.543 1 65.19 8 HIS B C 1
ATOM 1212 O O . HIS B 1 8 ? -2.566 -20.25 1.658 1 65.19 8 HIS B O 1
ATOM 1218 N N . LEU B 1 9 ? -3.623 -19.047 3.303 1 63.56 9 LEU B N 1
ATOM 1219 C CA . LEU B 1 9 ? -2.799 -17.859 3.125 1 63.56 9 LEU B CA 1
ATOM 1220 C C . LEU B 1 9 ? -1.988 -17.562 4.383 1 63.56 9 LEU B C 1
ATOM 1222 O O . LEU B 1 9 ? -2.342 -16.672 5.16 1 63.56 9 LEU B O 1
ATOM 1226 N N . GLU B 1 10 ? -0.97 -18.266 4.547 1 74.81 10 GLU B N 1
ATOM 1227 C CA . GLU B 1 10 ? -0.111 -18.078 5.715 1 74.81 10 GLU B CA 1
ATOM 1228 C C . GLU B 1 10 ? 0.852 -16.922 5.512 1 74.81 10 GLU B C 1
ATOM 1230 O O . GLU B 1 10 ? 2.033 -17.125 5.23 1 74.81 10 GLU B O 1
ATOM 1235 N N . VAL B 1 11 ? 0.339 -15.766 5.68 1 72.94 11 VAL B N 1
ATOM 1236 C CA . VAL B 1 11 ? 1.106 -14.547 5.441 1 72.94 11 VAL B CA 1
ATOM 1237 C C . VAL B 1 11 ? 1.916 -14.195 6.688 1 72.94 11 VAL B C 1
ATOM 1239 O O . VAL B 1 11 ? 1.376 -14.148 7.797 1 72.94 11 VAL B O 1
ATOM 1242 N N . GLY B 1 12 ? 3.197 -14.031 6.492 1 79.75 12 GLY B N 1
ATOM 1243 C CA . GLY B 1 12 ? 4.066 -13.641 7.59 1 79.75 12 GLY B CA 1
ATOM 1244 C C . GLY B 1 12 ? 4.5 -12.188 7.527 1 79.75 12 GLY B C 1
ATOM 1245 O O . GLY B 1 12 ? 4.957 -11.625 8.523 1 79.75 12 GLY B O 1
ATOM 1246 N N . ALA B 1 13 ? 4.395 -11.547 6.379 1 84.12 13 ALA B N 1
ATOM 1247 C CA . ALA B 1 13 ? 4.719 -10.141 6.164 1 84.12 13 ALA B CA 1
ATOM 1248 C C . ALA B 1 13 ? 3.98 -9.586 4.949 1 84.12 13 ALA B C 1
ATOM 1250 O O . ALA B 1 13 ? 3.529 -10.344 4.09 1 84.12 13 ALA B O 1
ATOM 1251 N N . VAL B 1 14 ? 3.789 -8.32 4.898 1 88.38 14 VAL B N 1
ATOM 1252 C CA . VAL B 1 14 ? 3.145 -7.637 3.781 1 88.38 14 VAL B CA 1
ATOM 1253 C C . VAL B 1 14 ? 3.996 -6.449 3.34 1 88.38 14 VAL B C 1
ATOM 1255 O O . VAL B 1 14 ? 4.562 -5.738 4.176 1 88.38 14 VAL B O 1
ATOM 1258 N N . ARG B 1 15 ? 4.188 -6.312 2.049 1 92.25 15 ARG B N 1
ATOM 1259 C CA . ARG B 1 15 ? 4.859 -5.145 1.482 1 92.25 15 ARG B CA 1
ATOM 1260 C C . ARG B 1 15 ? 3.988 -4.473 0.427 1 92.25 15 ARG B C 1
ATOM 1262 O O . ARG B 1 15 ? 3.402 -5.145 -0.424 1 92.25 15 ARG B O 1
ATOM 1269 N N . PHE B 1 16 ? 3.83 -3.203 0.572 1 94 16 PHE B N 1
ATOM 1270 C CA . PHE B 1 16 ? 3.279 -2.375 -0.494 1 94 16 PHE B CA 1
ATOM 1271 C C . PHE B 1 16 ? 4.391 -1.663 -1.256 1 94 16 PHE B C 1
ATOM 1273 O O . PHE B 1 16 ? 5.219 -0.972 -0.657 1 94 16 PHE B O 1
ATOM 1280 N N . ALA B 1 17 ? 4.398 -1.829 -2.473 1 96.06 17 ALA B N 1
ATOM 1281 C CA . ALA B 1 17 ? 5.441 -1.229 -3.299 1 96.06 17 ALA B CA 1
ATOM 1282 C C . ALA B 1 17 ? 4.855 -0.205 -4.266 1 96.06 17 ALA B C 1
ATOM 1284 O O . ALA B 1 17 ? 3.764 -0.405 -4.805 1 96.06 17 ALA B O 1
ATOM 1285 N N . ARG B 1 18 ? 5.562 0.854 -4.484 1 96.81 18 ARG B N 1
ATOM 1286 C CA . ARG B 1 18 ? 5.25 1.887 -5.469 1 96.81 18 ARG B CA 1
ATOM 1287 C C . ARG B 1 18 ? 6.5 2.299 -6.242 1 96.81 18 ARG B C 1
ATOM 1289 O O . ARG B 1 18 ? 7.605 2.277 -5.699 1 96.81 18 ARG B O 1
ATOM 1296 N N . PRO B 1 19 ? 6.246 2.689 -7.504 1 97.25 19 PRO B N 1
ATOM 1297 C CA . PRO B 1 19 ? 7.371 3.277 -8.234 1 97.25 19 PRO B CA 1
ATOM 1298 C C . PRO B 1 19 ? 7.629 4.73 -7.848 1 97.25 19 PRO B C 1
ATOM 1300 O O . PRO B 1 19 ? 6.746 5.395 -7.297 1 97.25 19 PRO B O 1
ATOM 1303 N N . THR B 1 20 ? 8.766 5.191 -8.031 1 98.12 20 THR B N 1
ATOM 1304 C CA . THR B 1 20 ? 9.102 6.598 -7.855 1 98.12 20 THR B CA 1
ATOM 1305 C C . THR B 1 20 ? 9.961 7.098 -9.016 1 98.12 20 THR B C 1
ATOM 1307 O O . THR B 1 20 ? 10.766 6.348 -9.57 1 98.12 20 THR B O 1
ATOM 1310 N N . ALA B 1 21 ? 9.781 8.305 -9.422 1 98.06 21 ALA B N 1
ATOM 1311 C CA . ALA B 1 21 ? 10.625 8.984 -10.398 1 98.06 21 ALA B CA 1
ATOM 1312 C C . ALA B 1 21 ? 11.539 10 -9.719 1 98.06 21 ALA B C 1
ATOM 1314 O O . ALA B 1 21 ? 12.281 10.719 -10.391 1 98.06 21 ALA B O 1
ATOM 1315 N N . LYS B 1 22 ? 11.438 10.109 -8.414 1 97.75 22 LYS B N 1
ATOM 1316 C CA . LYS B 1 22 ? 12.156 11.117 -7.637 1 97.75 22 LYS B CA 1
ATOM 1317 C C . LYS B 1 22 ? 12.828 10.492 -6.418 1 97.75 22 LYS B C 1
ATOM 1319 O O . LYS B 1 22 ? 12.633 10.953 -5.293 1 97.75 22 LYS B O 1
ATOM 1324 N N . TYR B 1 23 ? 13.68 9.523 -6.641 1 97.44 23 TYR B N 1
ATOM 1325 C CA . TYR B 1 23 ? 14.273 8.68 -5.613 1 97.44 23 TYR B CA 1
ATOM 1326 C C . TYR B 1 23 ? 14.844 9.516 -4.477 1 97.44 23 TYR B C 1
ATOM 1328 O O . TYR B 1 23 ? 14.492 9.312 -3.311 1 97.44 23 TYR B O 1
ATOM 1336 N N . ASP B 1 24 ? 15.695 10.484 -4.793 1 97.44 24 ASP B N 1
ATOM 1337 C CA . ASP B 1 24 ? 16.375 11.258 -3.758 1 97.44 24 ASP B CA 1
ATOM 1338 C C . ASP B 1 24 ? 15.375 12.07 -2.934 1 97.44 24 ASP B C 1
ATOM 1340 O O . ASP B 1 24 ? 15.508 12.172 -1.713 1 97.44 24 ASP B O 1
ATOM 1344 N N . GLU B 1 25 ? 14.391 12.641 -3.58 1 97.88 25 GLU B N 1
ATOM 1345 C CA . GLU B 1 25 ? 13.398 13.469 -2.9 1 97.88 25 GLU B CA 1
ATOM 1346 C C . GLU B 1 25 ? 12.492 12.633 -2.006 1 97.88 25 GLU B C 1
ATOM 1348 O O . GLU B 1 25 ? 12.133 13.055 -0.907 1 97.88 25 GLU B O 1
ATOM 1353 N N . VAL B 1 26 ? 12.109 11.406 -2.473 1 97.62 26 VAL B N 1
ATOM 1354 C CA . VAL B 1 26 ? 11.211 10.594 -1.661 1 97.62 26 VAL B CA 1
ATOM 1355 C C . VAL B 1 26 ? 11.969 10.023 -0.464 1 97.62 26 VAL B C 1
ATOM 1357 O O . VAL B 1 26 ? 11.391 9.828 0.607 1 97.62 26 VAL B O 1
ATOM 1360 N N . LEU B 1 27 ? 13.211 9.742 -0.701 1 95.88 27 LEU B N 1
ATOM 1361 C CA . LEU B 1 27 ? 14.023 9.312 0.436 1 95.88 27 LEU B CA 1
ATOM 1362 C C . LEU B 1 27 ? 14 10.359 1.544 1 95.88 27 LEU B C 1
ATOM 1364 O O . LEU B 1 27 ? 13.758 10.031 2.709 1 95.88 27 LEU B O 1
ATOM 1368 N N . VAL B 1 28 ? 14.203 11.633 1.24 1 96.06 28 VAL B N 1
ATOM 1369 C CA . VAL B 1 28 ? 14.172 12.727 2.205 1 96.06 28 VAL B CA 1
ATOM 1370 C C . VAL B 1 28 ? 12.781 12.836 2.824 1 96.06 28 VAL B C 1
ATOM 1372 O O . VAL B 1 28 ? 12.648 12.938 4.047 1 96.06 28 VAL B O 1
ATOM 1375 N N . PHE B 1 29 ? 11.766 12.758 2.049 1 97.44 29 PHE B N 1
ATOM 1376 C CA . PHE B 1 29 ? 10.383 12.922 2.494 1 97.44 29 PHE B CA 1
ATOM 1377 C C . PHE B 1 29 ? 10.016 11.867 3.527 1 97.44 29 PHE B C 1
ATOM 1379 O O . PHE B 1 29 ? 9.547 12.188 4.621 1 97.44 29 PHE B O 1
ATOM 1386 N N . TYR B 1 30 ? 10.188 10.57 3.174 1 94.94 30 TYR B N 1
ATOM 1387 C CA . TYR B 1 30 ? 9.703 9.492 4.02 1 94.94 30 TYR B CA 1
ATOM 1388 C C . TYR B 1 30 ? 10.648 9.234 5.184 1 94.94 30 TYR B C 1
ATOM 1390 O O . TYR B 1 30 ? 10.211 9.008 6.316 1 94.94 30 TYR B O 1
ATOM 1398 N N . ARG B 1 31 ? 11.984 9.266 4.934 1 91.69 31 ARG B N 1
ATOM 1399 C CA . ARG B 1 31 ? 12.953 8.969 5.977 1 91.69 31 ARG B CA 1
ATOM 1400 C C . ARG B 1 31 ? 13.148 10.164 6.902 1 91.69 31 ARG B C 1
ATOM 1402 O O . ARG B 1 31 ? 13 10.047 8.117 1 91.69 31 ARG B O 1
ATOM 1409 N N . ASP B 1 32 ? 13.445 11.352 6.355 1 90.81 32 ASP B N 1
ATOM 1410 C CA . ASP B 1 32 ? 13.891 12.492 7.152 1 90.81 32 ASP B CA 1
ATOM 1411 C C . ASP B 1 32 ? 12.703 13.312 7.648 1 90.81 32 ASP B C 1
ATOM 1413 O O . ASP B 1 32 ? 12.688 13.773 8.789 1 90.81 32 ASP B O 1
ATOM 1417 N N . VAL B 1 33 ? 11.742 13.539 6.816 1 92.25 33 VAL B N 1
ATOM 1418 C CA . VAL B 1 33 ? 10.641 14.414 7.188 1 92.25 33 VAL B CA 1
ATOM 1419 C C . VAL B 1 33 ? 9.586 13.625 7.965 1 92.25 33 VAL B C 1
ATOM 1421 O O . VAL B 1 33 ? 9.32 13.922 9.133 1 92.25 33 VAL B O 1
ATOM 1424 N N . LEU B 1 34 ? 9.023 12.57 7.406 1 89.81 34 LEU B N 1
ATOM 1425 C CA . LEU B 1 34 ? 8.023 11.773 8.109 1 89.81 34 LEU B CA 1
ATOM 1426 C C . LEU B 1 34 ? 8.664 10.953 9.219 1 89.81 34 LEU B C 1
ATOM 1428 O O . LEU B 1 34 ? 8.023 10.672 10.234 1 89.81 34 LEU B O 1
ATOM 1432 N N . GLY B 1 35 ? 9.93 10.531 8.906 1 87.38 35 GLY B N 1
ATOM 1433 C CA . GLY B 1 35 ? 10.68 9.844 9.953 1 87.38 35 GLY B CA 1
ATOM 1434 C C . GLY B 1 35 ? 10.477 8.344 9.938 1 87.38 35 GLY B C 1
ATOM 1435 O O . GLY B 1 35 ? 10.641 7.676 10.961 1 87.38 35 GLY B O 1
ATOM 1436 N N . LEU B 1 36 ? 10.047 7.715 8.82 1 87.31 36 LEU B N 1
ATOM 1437 C CA . LEU B 1 36 ? 9.898 6.266 8.742 1 87.31 36 LEU B CA 1
ATOM 1438 C C . LEU B 1 36 ? 11.258 5.582 8.781 1 87.31 36 LEU B C 1
ATOM 1440 O O . LEU B 1 36 ? 12.227 6.074 8.188 1 87.31 36 LEU B O 1
ATOM 1444 N N . PRO B 1 37 ? 11.383 4.469 9.484 1 86 37 PRO B N 1
ATOM 1445 C CA . PRO B 1 37 ? 12.664 3.748 9.5 1 86 37 PRO B CA 1
ATOM 1446 C C . PRO B 1 37 ? 13.023 3.152 8.141 1 86 37 PRO B C 1
ATOM 1448 O O . PRO B 1 37 ? 12.164 2.578 7.469 1 86 37 PRO B O 1
ATOM 1451 N N . VAL B 1 38 ? 14.266 3.318 7.766 1 88.69 38 VAL B N 1
ATOM 1452 C CA . VAL B 1 38 ? 14.789 2.693 6.555 1 88.69 38 VAL B CA 1
ATOM 1453 C C . VAL B 1 38 ? 15.367 1.318 6.891 1 88.69 38 VAL B C 1
ATOM 1455 O O . VAL B 1 38 ? 16.297 1.204 7.695 1 88.69 38 VAL B O 1
ATOM 1458 N N . LEU B 1 39 ? 14.805 0.294 6.316 1 88.75 39 LEU B N 1
ATOM 1459 C CA . LEU B 1 39 ? 15.227 -1.083 6.543 1 88.75 39 LEU B CA 1
ATOM 1460 C C . LEU B 1 39 ? 16.281 -1.502 5.52 1 88.75 39 LEU B C 1
ATOM 1462 O O . LEU B 1 39 ? 17.016 -2.463 5.746 1 88.75 39 LEU B O 1
ATOM 1466 N N . GLY B 1 40 ? 16.344 -0.833 4.336 1 90.38 40 GLY B N 1
ATOM 1467 C CA . GLY B 1 40 ? 17.297 -1.071 3.258 1 90.38 40 GLY B CA 1
ATOM 1468 C C . GLY B 1 40 ? 17.266 0.006 2.189 1 90.38 40 GLY B C 1
ATOM 1469 O O . GLY B 1 40 ? 16.219 0.618 1.945 1 90.38 40 GLY B O 1
ATOM 1470 N N . GLU B 1 41 ? 18.391 0.304 1.632 1 93.75 41 GLU B N 1
ATOM 1471 C CA . GLU B 1 41 ? 18.562 1.24 0.527 1 93.75 41 GLU B CA 1
ATOM 1472 C C . GLU B 1 41 ? 19.609 0.728 -0.464 1 93.75 41 GLU B C 1
ATOM 1474 O O . GLU B 1 41 ? 20.625 0.166 -0.063 1 93.75 41 GLU B O 1
ATOM 1479 N N . TRP B 1 42 ? 19.328 0.875 -1.742 1 94.31 42 TRP B N 1
ATOM 1480 C CA . TRP B 1 42 ? 20.297 0.466 -2.742 1 94.31 42 TRP B CA 1
ATOM 1481 C C . TRP B 1 42 ? 20.172 1.311 -4.004 1 94.31 42 TRP B C 1
ATOM 1483 O O . TRP B 1 42 ? 19.141 1.929 -4.246 1 94.31 42 TRP B O 1
ATOM 1493 N N . ARG B 1 43 ? 21.234 1.427 -4.84 1 94.56 43 ARG B N 1
ATOM 1494 C CA . ARG B 1 43 ? 21.281 2.088 -6.137 1 94.56 43 ARG B CA 1
ATOM 1495 C C . ARG B 1 43 ? 21.859 1.161 -7.203 1 94.56 43 ARG B C 1
ATOM 1497 O O . ARG B 1 43 ? 22.844 0.453 -6.949 1 94.56 43 ARG B O 1
ATOM 1504 N N . GLY B 1 44 ? 21.141 1.162 -8.297 1 93.19 44 GLY B N 1
ATOM 1505 C CA . GLY B 1 44 ? 21.703 0.524 -9.477 1 93.19 44 GLY B CA 1
ATOM 1506 C C . GLY B 1 44 ? 21.688 -0.991 -9.398 1 93.19 44 GLY B C 1
ATOM 1507 O O . GLY B 1 44 ? 22.422 -1.66 -10.133 1 93.19 44 GLY B O 1
ATOM 1508 N N . HIS B 1 45 ? 21.016 -1.554 -8.438 1 90.44 45 HIS B N 1
ATOM 1509 C CA . HIS B 1 45 ? 20.922 -3.008 -8.375 1 90.44 45 HIS B CA 1
ATOM 1510 C C . HIS B 1 45 ? 20.047 -3.561 -9.492 1 90.44 45 HIS B C 1
ATOM 1512 O O . HIS B 1 45 ? 18.812 -3.521 -9.391 1 90.44 45 HIS B O 1
ATOM 1518 N N . ARG B 1 46 ? 20.734 -4.078 -10.5 1 91.5 46 ARG B N 1
ATOM 1519 C CA . ARG B 1 46 ? 20.047 -4.594 -11.68 1 91.5 46 ARG B CA 1
ATOM 1520 C C . ARG B 1 46 ? 19.156 -3.521 -12.305 1 91.5 46 ARG B C 1
ATOM 1522 O O . ARG B 1 46 ? 18.016 -3.793 -12.68 1 91.5 46 ARG B O 1
ATOM 1529 N N . GLY B 1 47 ? 19.625 -2.303 -12.219 1 93.31 47 GLY B N 1
ATOM 1530 C CA . GLY B 1 47 ? 18.953 -1.188 -12.859 1 93.31 47 GLY B CA 1
ATOM 1531 C C . GLY B 1 47 ? 17.938 -0.506 -11.969 1 93.31 47 GLY B C 1
ATOM 1532 O O . GLY B 1 47 ? 17.25 0.427 -12.398 1 93.31 47 GLY B O 1
ATOM 1533 N N . TYR B 1 48 ? 17.859 -1.003 -10.758 1 95.19 48 TYR B N 1
ATOM 1534 C CA . TYR B 1 48 ? 16.875 -0.447 -9.836 1 95.19 48 TYR B CA 1
ATOM 1535 C C . TYR B 1 48 ? 17.547 0.301 -8.695 1 95.19 48 TYR B C 1
ATOM 1537 O O . TYR B 1 48 ? 18.562 -0.158 -8.156 1 95.19 48 TYR B O 1
ATOM 1545 N N . ASP B 1 49 ? 17.062 1.482 -8.414 1 96.44 49 ASP B N 1
ATOM 1546 C CA . ASP B 1 49 ? 17.25 2.107 -7.105 1 96.44 49 ASP B CA 1
ATOM 1547 C C . ASP B 1 49 ? 16.062 1.806 -6.184 1 96.44 49 ASP B C 1
ATOM 1549 O O . ASP B 1 49 ? 14.914 1.762 -6.633 1 96.44 49 ASP B O 1
ATOM 1553 N N . GLY B 1 50 ? 16.344 1.554 -4.891 1 96.38 50 GLY B N 1
ATOM 1554 C CA . GLY B 1 50 ? 15.242 1.158 -4.035 1 96.38 50 GLY B CA 1
ATOM 1555 C C . GLY B 1 50 ? 15.422 1.581 -2.588 1 96.38 50 GLY B C 1
ATOM 1556 O O . GLY B 1 50 ? 16.547 1.726 -2.117 1 96.38 50 GLY B O 1
ATOM 1557 N N . ILE B 1 51 ? 14.305 1.901 -1.959 1 95.31 51 ILE B N 1
ATOM 1558 C CA . ILE B 1 51 ? 14.195 2.174 -0.53 1 95.31 51 ILE B CA 1
ATOM 1559 C C . ILE B 1 51 ? 13.172 1.238 0.1 1 95.31 51 ILE B C 1
ATOM 1561 O O . ILE B 1 51 ? 12.086 1.038 -0.451 1 95.31 51 ILE B O 1
ATOM 1565 N N . LEU B 1 52 ? 13.523 0.553 1.132 1 93.81 52 LEU B N 1
ATOM 1566 C CA . LEU B 1 52 ? 12.594 -0.228 1.943 1 93.81 52 LEU B CA 1
ATOM 1567 C C . LEU B 1 52 ? 12.352 0.446 3.289 1 93.81 52 LEU B C 1
ATOM 1569 O O . LEU B 1 52 ? 13.289 0.671 4.055 1 93.81 52 LEU B O 1
ATOM 1573 N N . LEU B 1 53 ? 11.094 0.807 3.525 1 90.44 53 LEU B N 1
ATOM 1574 C CA . LEU B 1 53 ? 10.695 1.525 4.73 1 90.44 53 LEU B CA 1
ATOM 1575 C C . LEU B 1 53 ? 9.875 0.629 5.656 1 90.44 53 LEU B C 1
ATOM 1577 O O . LEU B 1 53 ? 9.016 -0.12 5.195 1 90.44 53 LEU B O 1
ATOM 1581 N N . GLY B 1 54 ? 10.211 0.671 6.895 1 85.75 54 GLY B N 1
ATOM 1582 C CA . GLY B 1 54 ? 9.375 0.003 7.879 1 85.75 54 GLY B CA 1
ATOM 1583 C C . GLY B 1 54 ? 8.125 0.785 8.234 1 85.75 54 GLY B C 1
ATOM 1584 O O . GLY B 1 54 ? 8.156 2.016 8.305 1 85.75 54 GLY B O 1
ATOM 1585 N N . LEU B 1 55 ? 6.984 0.096 8.352 1 78.5 55 LEU B N 1
ATOM 1586 C CA . LEU B 1 55 ? 5.746 0.649 8.891 1 78.5 55 LEU B CA 1
ATOM 1587 C C . LEU B 1 55 ? 5.43 0.038 10.25 1 78.5 55 LEU B C 1
ATOM 1589 O O . LEU B 1 55 ? 5.945 -1.027 10.594 1 78.5 55 LEU B O 1
ATOM 1593 N N . PRO B 1 56 ? 4.738 0.944 11.094 1 63.34 56 PRO B N 1
ATOM 1594 C CA . PRO B 1 56 ? 4.387 0.363 12.391 1 63.34 56 PRO B CA 1
ATOM 1595 C C . PRO B 1 56 ? 3.564 -0.917 12.266 1 63.34 56 PRO B C 1
ATOM 1597 O O . PRO B 1 56 ? 2.732 -1.032 11.359 1 63.34 56 PRO B O 1
ATOM 1600 N N . GLY B 1 57 ? 3.828 -1.919 13.211 1 56.28 57 GLY B N 1
ATOM 1601 C CA . GLY B 1 57 ? 3.207 -3.232 13.234 1 56.28 57 GLY B CA 1
ATOM 1602 C C . GLY B 1 57 ? 4.012 -4.285 12.5 1 56.28 57 GLY B C 1
ATOM 1603 O O . GLY B 1 57 ? 4.828 -3.959 11.633 1 56.28 57 GLY B O 1
ATOM 1604 N N . THR B 1 58 ? 4.625 -5.141 13.109 1 56.66 58 THR B N 1
ATOM 1605 C CA . THR B 1 58 ? 5.438 -6.23 12.57 1 56.66 58 THR B CA 1
ATOM 1606 C C . THR B 1 58 ? 4.551 -7.344 12.016 1 56.66 58 THR B C 1
ATOM 1608 O O . THR B 1 58 ? 3.578 -7.746 12.656 1 56.66 58 THR B O 1
ATOM 1611 N N . PRO B 1 59 ? 5.164 -7.445 10.711 1 79.81 59 PRO B N 1
ATOM 1612 C CA . PRO B 1 59 ? 6.137 -7.195 9.648 1 79.81 59 PRO B CA 1
ATOM 1613 C C . PRO B 1 59 ? 5.512 -6.543 8.414 1 79.81 59 PRO B C 1
ATOM 1615 O O . PRO B 1 59 ? 5.328 -7.199 7.391 1 79.81 59 PRO B O 1
ATOM 1618 N N . VAL B 1 60 ? 5.223 -5.258 8.312 1 84.62 60 VAL B N 1
ATOM 1619 C CA . VAL B 1 60 ? 4.664 -4.492 7.199 1 84.62 60 VAL B CA 1
ATOM 1620 C C . VAL B 1 60 ? 5.672 -3.443 6.738 1 84.62 60 VAL B C 1
ATOM 1622 O O . VAL B 1 60 ? 6.289 -2.76 7.559 1 84.62 60 VAL B O 1
ATOM 1625 N N . HIS B 1 61 ? 5.832 -3.355 5.383 1 91.56 61 HIS B N 1
ATOM 1626 C CA . HIS B 1 61 ? 6.84 -2.502 4.766 1 91.56 61 HIS B CA 1
ATOM 1627 C C . HIS B 1 61 ? 6.273 -1.754 3.566 1 91.56 61 HIS B C 1
ATOM 1629 O O . HIS B 1 61 ? 5.27 -2.178 2.984 1 91.56 61 HIS B O 1
ATOM 1635 N N . MET B 1 62 ? 6.867 -0.688 3.295 1 93.62 62 MET B N 1
ATOM 1636 C CA . MET B 1 62 ? 6.664 0.01 2.029 1 93.62 62 MET B CA 1
ATOM 1637 C C . MET B 1 62 ? 7.957 0.056 1.222 1 93.62 62 MET B C 1
ATOM 1639 O O . MET B 1 62 ? 9.016 0.373 1.76 1 93.62 62 MET B O 1
ATOM 1643 N N . GLU B 1 63 ? 7.914 -0.295 0.039 1 96.75 63 GLU B N 1
ATOM 1644 C CA . GLU B 1 63 ? 9.055 -0.242 -0.874 1 96.75 63 GLU B CA 1
ATOM 1645 C C . GLU B 1 63 ? 8.836 0.809 -1.96 1 96.75 63 GLU B C 1
ATOM 1647 O O . GLU B 1 63 ? 7.746 0.917 -2.52 1 96.75 63 GLU B O 1
ATOM 1652 N N . LEU B 1 64 ? 9.773 1.632 -2.258 1 97.44 64 LEU B N 1
ATOM 1653 C CA . LEU B 1 64 ? 9.812 2.584 -3.363 1 97.44 64 LEU B CA 1
ATOM 1654 C C . LEU B 1 64 ? 10.93 2.238 -4.344 1 97.44 64 LEU B C 1
ATOM 1656 O O . LEU B 1 64 ? 12.094 2.15 -3.953 1 97.44 64 LEU B O 1
ATOM 1660 N N . LEU B 1 65 ? 10.609 1.992 -5.59 1 96.88 65 LEU B N 1
ATOM 1661 C CA . LEU B 1 65 ? 11.57 1.554 -6.59 1 96.88 65 LEU B CA 1
ATOM 1662 C C . LEU B 1 65 ? 11.648 2.543 -7.746 1 96.88 65 LEU B C 1
ATOM 1664 O O . LEU B 1 65 ? 10.609 2.986 -8.25 1 96.88 65 LEU B O 1
ATOM 1668 N N . GLN B 1 66 ? 12.781 2.959 -8.141 1 97.31 66 GLN B N 1
ATOM 1669 C CA . GLN B 1 66 ? 13.031 3.73 -9.352 1 97.31 66 GLN B CA 1
ATOM 1670 C C . GLN B 1 66 ? 13.695 2.869 -10.43 1 97.31 66 GLN B C 1
ATOM 1672 O O . GLN B 1 66 ? 14.68 2.18 -10.156 1 97.31 66 GLN B O 1
ATOM 1677 N N . HIS B 1 67 ? 13.18 2.846 -11.516 1 96.62 67 HIS B N 1
ATOM 1678 C CA . HIS B 1 67 ? 13.719 2.117 -12.656 1 96.62 67 HIS B CA 1
ATOM 1679 C C . HIS B 1 67 ? 13.461 2.869 -13.961 1 96.62 67 HIS B C 1
ATOM 1681 O O . HIS B 1 67 ? 12.43 3.521 -14.109 1 96.62 67 HIS B O 1
ATOM 1687 N N . GLY B 1 68 ? 14.453 2.77 -14.922 1 92.62 68 GLY B N 1
ATOM 1688 C CA . GLY B 1 68 ? 14.312 3.414 -16.219 1 92.62 68 GLY B CA 1
ATOM 1689 C C . GLY B 1 68 ? 15.07 4.727 -16.312 1 92.62 68 GLY B C 1
ATOM 1690 O O . GLY B 1 68 ? 15.398 5.336 -15.297 1 92.62 68 GLY B O 1
ATOM 1691 N N . ASP B 1 69 ? 15.375 5.18 -17.531 1 91.94 69 ASP B N 1
ATOM 1692 C CA . ASP B 1 69 ? 16.062 6.434 -17.812 1 91.94 69 ASP B CA 1
ATOM 1693 C C . ASP B 1 69 ? 15.445 7.137 -19.031 1 91.94 69 ASP B C 1
ATOM 1695 O O . ASP B 1 69 ? 15.766 6.809 -20.172 1 91.94 69 ASP B O 1
ATOM 1699 N N . PRO B 1 70 ? 14.648 8.172 -18.766 1 93.38 70 PRO B N 1
ATOM 1700 C CA . PRO B 1 70 ? 14.172 8.609 -17.453 1 93.38 70 PRO B CA 1
ATOM 1701 C C . PRO B 1 70 ? 13.156 7.648 -16.828 1 93.38 70 PRO B C 1
ATOM 1703 O O . PRO B 1 70 ? 12.539 6.859 -17.547 1 93.38 70 PRO B O 1
ATOM 1706 N N . PRO B 1 71 ? 12.969 7.625 -15.523 1 95.81 71 PRO B N 1
ATOM 1707 C CA . PRO B 1 71 ? 11.906 6.824 -14.898 1 95.81 71 PRO B CA 1
ATOM 1708 C C . PRO B 1 71 ? 10.508 7.332 -15.234 1 95.81 71 PRO B C 1
ATOM 1710 O O . PRO B 1 71 ? 10.289 8.539 -15.32 1 95.81 71 PRO B O 1
ATOM 1713 N N . ARG B 1 72 ? 9.602 6.414 -15.516 1 95.25 72 ARG B N 1
ATOM 1714 C CA . ARG B 1 72 ? 8.195 6.727 -15.773 1 95.25 72 ARG B CA 1
ATOM 1715 C C . ARG B 1 72 ? 7.289 6.062 -14.734 1 95.25 72 ARG B C 1
ATOM 1717 O O . ARG B 1 72 ? 7.402 4.863 -14.484 1 95.25 72 ARG B O 1
ATOM 1724 N N . ILE B 1 73 ? 6.418 6.863 -14.141 1 96.69 73 ILE B N 1
ATOM 1725 C CA . ILE B 1 73 ? 5.492 6.348 -13.133 1 96.69 73 ILE B CA 1
ATOM 1726 C C . ILE B 1 73 ? 4.062 6.754 -13.5 1 96.69 73 ILE B C 1
ATOM 1728 O O . ILE B 1 73 ? 3.855 7.676 -14.289 1 96.69 73 ILE B O 1
ATOM 1732 N N . PRO B 1 74 ? 3.092 6.035 -12.945 1 95.94 74 PRO B N 1
ATOM 1733 C CA . PRO B 1 74 ? 1.704 6.414 -13.219 1 95.94 74 PRO B CA 1
ATOM 1734 C C . PRO B 1 74 ? 1.344 7.785 -12.656 1 95.94 74 PRO B C 1
ATOM 1736 O O . PRO B 1 74 ? 1.979 8.25 -11.711 1 95.94 74 PRO B O 1
ATOM 1739 N N . GLU B 1 75 ? 0.336 8.336 -13.281 1 94.81 75 GLU B N 1
ATOM 1740 C CA . GLU B 1 75 ? -0.199 9.57 -12.719 1 94.81 75 GLU B CA 1
ATOM 1741 C C . GLU B 1 75 ? -0.78 9.336 -11.328 1 94.81 75 GLU B C 1
ATOM 1743 O O . GLU B 1 75 ? -1.404 8.297 -11.07 1 94.81 75 GLU B O 1
ATOM 1748 N N . PRO B 1 76 ? -0.604 10.281 -10.453 1 93.75 76 PRO B N 1
ATOM 1749 C CA . PRO B 1 76 ? -1.254 10.172 -9.141 1 93.75 76 PRO B CA 1
ATOM 1750 C C . PRO B 1 76 ? -2.775 10.094 -9.242 1 93.75 76 PRO B C 1
ATOM 1752 O O . PRO B 1 76 ? -3.352 10.5 -10.258 1 93.75 76 PRO B O 1
ATOM 1755 N N . HIS B 1 77 ? -3.404 9.555 -8.312 1 95.75 77 HIS B N 1
ATOM 1756 C CA . HIS B 1 77 ? -4.852 9.414 -8.172 1 95.75 77 HIS B CA 1
ATOM 1757 C C . HIS B 1 77 ? -5.305 9.75 -6.758 1 95.75 77 HIS B C 1
ATOM 1759 O O . HIS B 1 77 ? -4.648 9.375 -5.785 1 95.75 77 HIS B O 1
ATOM 1765 N N . PRO B 1 78 ? -6.453 10.422 -6.641 1 95.44 78 PRO B N 1
ATOM 1766 C CA . PRO B 1 78 ? -6.898 10.859 -5.312 1 95.44 78 PRO B CA 1
ATOM 1767 C C . PRO B 1 78 ? -7.098 9.695 -4.344 1 95.44 78 PRO B C 1
ATOM 1769 O O . PRO B 1 78 ? -7.047 9.883 -3.127 1 95.44 78 PRO B O 1
ATOM 1772 N N . GLU B 1 79 ? -7.301 8.516 -4.875 1 94.69 79 GLU B N 1
ATOM 1773 C CA . GLU B 1 79 ? -7.598 7.387 -3.998 1 94.69 79 GLU B CA 1
ATOM 1774 C C . GLU B 1 79 ? -6.406 6.438 -3.9 1 94.69 79 GLU B C 1
ATOM 1776 O O . GLU B 1 79 ? -6.531 5.328 -3.375 1 94.69 79 GLU B O 1
ATOM 1781 N N . ASN B 1 80 ? -5.301 6.715 -4.5 1 95.56 80 ASN B N 1
ATOM 1782 C CA . ASN B 1 80 ? -4.047 6.02 -4.242 1 95.56 80 ASN B CA 1
ATOM 1783 C C . ASN B 1 80 ? -3.285 6.648 -3.078 1 95.56 80 ASN B C 1
ATOM 1785 O O . ASN B 1 80 ? -2.572 7.637 -3.262 1 95.56 80 ASN B O 1
ATOM 1789 N N . GLN B 1 81 ? -3.502 6.031 -1.882 1 97.06 81 GLN B N 1
ATOM 1790 C CA . GLN B 1 81 ? -3.107 6.719 -0.656 1 97.06 81 GLN B CA 1
ATOM 1791 C C . GLN B 1 81 ? -2.312 5.793 0.261 1 97.06 81 GLN B C 1
ATOM 1793 O O . GLN B 1 81 ? -2.533 4.578 0.27 1 97.06 81 GLN B O 1
ATOM 1798 N N . LEU B 1 82 ? -1.347 6.293 0.936 1 95.62 82 LEU B N 1
ATOM 1799 C CA . LEU B 1 82 ? -0.855 5.754 2.197 1 95.62 82 LEU B CA 1
ATOM 1800 C C . LEU B 1 82 ? -1.502 6.465 3.383 1 95.62 82 LEU B C 1
ATOM 1802 O O . LEU B 1 82 ? -1.304 7.664 3.576 1 95.62 82 LEU B O 1
ATOM 1806 N N . VAL B 1 83 ? -2.264 5.746 4.184 1 94.94 83 VAL B N 1
ATOM 1807 C CA . VAL B 1 83 ? -2.916 6.332 5.348 1 94.94 83 VAL B CA 1
ATOM 1808 C C . VAL B 1 83 ? -2.186 5.902 6.617 1 94.94 83 VAL B C 1
ATOM 1810 O O . VAL B 1 83 ? -2.023 4.707 6.875 1 94.94 83 VAL B O 1
ATOM 1813 N N . LEU B 1 84 ? -1.722 6.836 7.387 1 91.5 84 LEU B N 1
ATOM 1814 C CA . LEU B 1 84 ? -1.178 6.625 8.727 1 91.5 84 LEU B CA 1
ATOM 1815 C C . LEU B 1 84 ? -2.17 7.078 9.789 1 91.5 84 LEU B C 1
ATOM 1817 O O . LEU B 1 84 ? -2.525 8.258 9.852 1 91.5 84 LEU B O 1
ATOM 1821 N N . TYR B 1 85 ? -2.658 6.16 10.5 1 91.75 85 TYR B N 1
ATOM 1822 C CA . TYR B 1 85 ? -3.518 6.469 11.633 1 91.75 85 TYR B CA 1
ATOM 1823 C C . TYR B 1 85 ? -2.691 6.766 12.875 1 91.75 85 TYR B C 1
ATOM 1825 O O . TYR B 1 85 ? -2.027 5.879 13.414 1 91.75 85 TYR B O 1
ATOM 1833 N N . LEU B 1 86 ? -2.793 8.031 13.289 1 89.62 86 LEU B N 1
ATOM 1834 C CA . LEU B 1 86 ? -1.995 8.508 14.414 1 89.62 86 LEU B CA 1
ATOM 1835 C C . LEU B 1 86 ? -2.832 8.57 15.688 1 89.62 86 LEU B C 1
ATOM 1837 O O . LEU B 1 86 ? -4.059 8.672 15.617 1 89.62 86 LEU B O 1
ATOM 1841 N N . ARG B 1 87 ? -2.168 8.461 16.797 1 88.75 87 ARG B N 1
ATOM 1842 C CA . ARG B 1 87 ? -2.861 8.391 18.078 1 88.75 87 ARG B CA 1
ATOM 1843 C C . ARG B 1 87 ? -3.291 9.781 18.531 1 88.75 87 ARG B C 1
ATOM 1845 O O . ARG B 1 87 ? -2.67 10.359 19.438 1 88.75 87 ARG B O 1
ATOM 1852 N N . GLY B 1 88 ? -4.32 10.328 17.938 1 86.81 88 GLY B N 1
ATOM 1853 C CA . GLY B 1 88 ? -4.98 11.547 18.375 1 86.81 88 GLY B CA 1
ATOM 1854 C C . GLY B 1 88 ? -4.535 12.773 17.609 1 86.81 88 GLY B C 1
ATOM 1855 O O . GLY B 1 88 ? -3.592 12.711 16.812 1 86.81 88 GLY B O 1
ATOM 1856 N N . PRO B 1 89 ? -5.246 13.93 17.828 1 90.75 89 PRO B N 1
ATOM 1857 C CA . PRO B 1 89 ? -5.031 15.164 17.078 1 90.75 89 PRO B CA 1
ATOM 1858 C C . PRO B 1 89 ? -3.652 15.773 17.328 1 90.75 89 PRO B C 1
ATOM 1860 O O . PRO B 1 89 ? -3.082 16.406 16.422 1 90.75 89 PRO B O 1
ATOM 1863 N N . GLU B 1 90 ? -3.096 15.562 18.484 1 91.06 90 GLU B N 1
ATOM 1864 C CA . GLU B 1 90 ? -1.789 16.141 18.797 1 91.06 90 GLU B CA 1
ATOM 1865 C C . GLU B 1 90 ? -0.696 15.5 17.938 1 91.06 90 GLU B C 1
ATOM 1867 O O . GLU B 1 90 ? 0.206 16.188 17.453 1 91.06 90 GLU B O 1
ATOM 1872 N N . ALA B 1 91 ? -0.799 14.203 17.766 1 88.81 91 ALA B N 1
ATOM 1873 C CA . ALA B 1 91 ? 0.165 13.508 16.922 1 88.81 91 ALA B CA 1
ATOM 1874 C C . ALA B 1 91 ? 0.094 14 15.484 1 88.81 91 ALA B C 1
ATOM 1876 O O . ALA B 1 91 ? 1.125 14.172 14.828 1 88.81 91 ALA B O 1
ATOM 1877 N N . VAL B 1 92 ? -1.088 14.219 15 1 92.88 92 VAL B N 1
ATOM 1878 C CA . VAL B 1 92 ? -1.281 14.734 13.648 1 92.88 92 VAL B CA 1
ATOM 1879 C C . VAL B 1 92 ? -0.681 16.141 13.531 1 92.88 92 VAL B C 1
ATOM 1881 O O . VAL B 1 92 ? 0.034 16.438 12.578 1 92.88 92 VAL B O 1
ATOM 1884 N N . SER B 1 93 ? -0.976 16.969 14.539 1 94 93 SER B N 1
ATOM 1885 C CA . SER B 1 93 ? -0.446 18.328 14.539 1 94 93 SER B CA 1
ATOM 1886 C C . SER B 1 93 ? 1.078 18.328 14.484 1 94 93 SER B C 1
ATOM 1888 O O . SER B 1 93 ? 1.678 19.109 13.742 1 94 93 SER B O 1
ATOM 1890 N N . THR B 1 94 ? 1.695 17.484 15.227 1 91.25 94 THR B N 1
ATOM 1891 C CA . THR B 1 94 ? 3.15 17.375 15.266 1 91.25 94 THR B CA 1
ATOM 1892 C C . THR B 1 94 ? 3.697 16.953 13.906 1 91.25 94 THR B C 1
ATOM 1894 O O . THR B 1 94 ? 4.645 17.562 13.398 1 91.25 94 THR B O 1
ATOM 1897 N N . ALA B 1 95 ? 3.115 15.906 13.344 1 90.94 95 ALA B N 1
ATOM 1898 C CA . ALA B 1 95 ? 3.541 15.438 12.023 1 90.94 95 ALA B CA 1
ATOM 1899 C C . ALA B 1 95 ? 3.359 16.531 10.969 1 90.94 95 ALA B C 1
ATOM 1901 O O . ALA B 1 95 ? 4.23 16.734 10.125 1 90.94 95 ALA B O 1
ATOM 1902 N N . CYS B 1 96 ? 2.256 17.266 11 1 94.06 96 CYS B N 1
ATOM 1903 C CA . CYS B 1 96 ? 1.975 18.344 10.062 1 94.06 96 CYS B CA 1
ATOM 1904 C C . CYS B 1 96 ? 3.004 19.453 10.18 1 94.06 96 CYS B C 1
ATOM 1906 O O . CYS B 1 96 ? 3.473 19.984 9.172 1 94.06 96 CYS B O 1
ATOM 1908 N N . ARG B 1 97 ? 3.293 19.859 11.383 1 94.81 97 ARG B N 1
ATOM 1909 C CA . ARG B 1 97 ? 4.293 20.891 11.609 1 94.81 97 ARG B CA 1
ATOM 1910 C C . ARG B 1 97 ? 5.633 20.516 10.992 1 94.81 97 ARG B C 1
ATOM 1912 O O . ARG B 1 97 ? 6.281 21.328 10.336 1 94.81 97 ARG B O 1
ATOM 1919 N N . ARG B 1 98 ? 6.004 19.297 11.203 1 91.31 98 ARG B N 1
ATOM 1920 C CA . ARG B 1 98 ? 7.258 18.828 10.641 1 91.31 98 ARG B CA 1
ATOM 1921 C C . ARG B 1 98 ? 7.246 18.906 9.117 1 91.31 98 ARG B C 1
ATOM 1923 O O . ARG B 1 98 ? 8.203 19.391 8.508 1 91.31 98 ARG B O 1
ATOM 1930 N N . LEU B 1 99 ? 6.191 18.438 8.484 1 94.25 99 LEU B N 1
ATOM 1931 C CA . LEU B 1 99 ? 6.059 18.484 7.035 1 94.25 99 LEU B CA 1
ATOM 1932 C C . LEU B 1 99 ? 6.098 19.922 6.531 1 94.25 99 LEU B C 1
ATOM 1934 O O . LEU B 1 99 ? 6.797 20.219 5.562 1 94.25 99 LEU B O 1
ATOM 1938 N N . THR B 1 100 ? 5.41 20.797 7.23 1 96.38 100 THR B N 1
ATOM 1939 C CA . THR B 1 100 ? 5.34 22.203 6.812 1 96.38 100 THR B CA 1
ATOM 1940 C C . THR B 1 100 ? 6.695 22.875 6.969 1 96.38 100 THR B C 1
ATOM 1942 O O . THR B 1 100 ? 7.082 23.703 6.141 1 96.38 100 THR B O 1
ATOM 1945 N N . GLU B 1 101 ? 7.41 22.562 7.992 1 95.38 101 GLU B N 1
ATOM 1946 C CA . GLU B 1 101 ? 8.742 23.109 8.227 1 95.38 101 GLU B CA 1
ATOM 1947 C C . GLU B 1 101 ? 9.711 22.688 7.125 1 95.38 101 GLU B C 1
ATOM 1949 O O . GLU B 1 101 ? 10.719 23.359 6.891 1 95.38 101 GLU B O 1
ATOM 1954 N N . HIS B 1 102 ? 9.406 21.625 6.461 1 94.81 102 HIS B N 1
ATOM 1955 C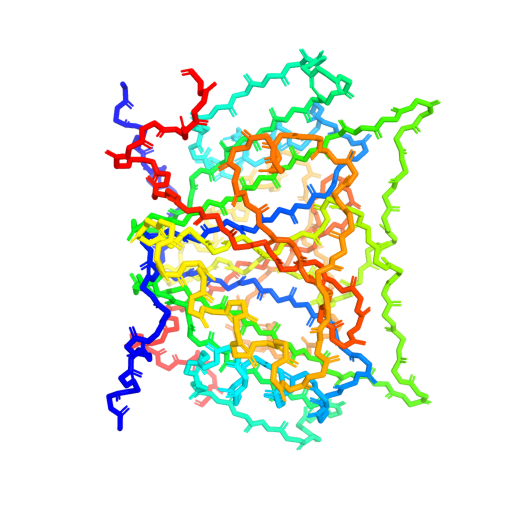 CA . HIS B 1 102 ? 10.258 21.125 5.387 1 94.81 102 HIS B CA 1
ATOM 1956 C C . HIS B 1 102 ? 9.695 21.5 4.02 1 94.81 102 HIS B C 1
ATOM 1958 O O . HIS B 1 102 ? 10.102 20.938 3 1 94.81 102 HIS B O 1
ATOM 1964 N N . GLY B 1 103 ? 8.68 22.312 3.965 1 96.62 103 GLY B N 1
ATOM 1965 C CA . GLY B 1 103 ? 8.258 22.938 2.723 1 96.62 103 GLY B CA 1
ATOM 1966 C C . GLY B 1 103 ? 7.035 22.281 2.113 1 96.62 103 GLY B C 1
ATOM 1967 O O . GLY B 1 103 ? 6.621 22.625 1.006 1 96.62 103 GLY B O 1
ATOM 1968 N N . TYR B 1 104 ? 6.48 21.344 2.766 1 97.12 104 TYR B N 1
ATOM 1969 C CA . TYR B 1 104 ? 5.27 20.703 2.264 1 97.12 104 TYR B CA 1
ATOM 1970 C C . TYR B 1 104 ? 4.023 21.391 2.816 1 97.12 104 TYR B C 1
ATOM 1972 O O . TYR B 1 104 ? 4.023 21.859 3.953 1 97.12 104 TYR B O 1
ATOM 1980 N N . SER B 1 105 ? 2.99 21.438 2.033 1 98.12 105 SER B N 1
ATOM 1981 C CA . SER B 1 105 ? 1.723 22.016 2.463 1 98.12 105 SER B CA 1
ATOM 1982 C C . SER B 1 105 ? 0.58 21.016 2.318 1 98.12 105 SER B C 1
ATOM 1984 O O . SER B 1 105 ? 0.57 20.203 1.389 1 98.12 105 SER B O 1
ATOM 1986 N N . PRO B 1 106 ? -0.398 21.094 3.225 1 98.19 106 PRO B N 1
ATOM 1987 C CA . PRO B 1 106 ? -1.581 20.234 3.057 1 98.19 106 PRO B CA 1
ATOM 1988 C C . PRO B 1 106 ? -2.271 20.453 1.711 1 98.19 106 PRO B C 1
ATOM 1990 O O . PRO B 1 106 ? -2.191 21.531 1.135 1 98.19 106 PRO B O 1
ATOM 1993 N N . VAL B 1 107 ? -2.859 19.422 1.146 1 98.38 107 VAL B N 1
ATOM 1994 C CA . VAL B 1 107 ? -3.625 19.484 -0.095 1 98.38 107 VAL B CA 1
ATOM 1995 C C . VAL B 1 107 ? -5.078 19.094 0.17 1 98.38 107 VAL B C 1
ATOM 1997 O O . VAL B 1 107 ? -5.367 18.391 1.138 1 98.38 107 VAL B O 1
ATOM 2000 N N . PRO B 1 108 ? -6.012 19.594 -0.605 1 97.44 108 PRO B N 1
ATOM 2001 C CA . PRO B 1 108 ? -7.41 19.203 -0.416 1 97.44 108 PRO B CA 1
ATOM 2002 C C . PRO B 1 108 ? -7.656 17.734 -0.707 1 97.44 108 PRO B C 1
ATOM 2004 O O . PRO B 1 108 ? -7.012 17.156 -1.585 1 97.44 108 PRO B O 1
ATOM 2007 N N . ALA B 1 109 ? -8.555 17.156 0.031 1 96.44 109 ALA B N 1
ATOM 2008 C CA . ALA B 1 109 ? -9.008 15.781 -0.219 1 96.44 109 ALA B CA 1
ATOM 2009 C C . ALA B 1 109 ? -10.133 15.758 -1.245 1 96.44 109 ALA B C 1
ATOM 2011 O O . ALA B 1 109 ? -11.031 16.609 -1.214 1 96.44 109 ALA B O 1
ATOM 2012 N N . ALA B 1 110 ? -10.039 14.867 -2.178 1 95.44 110 ALA B N 1
ATOM 2013 C CA . ALA B 1 110 ? -11.172 14.656 -3.076 1 95.44 110 ALA B CA 1
ATOM 2014 C C . ALA B 1 110 ? -12.375 14.102 -2.318 1 95.44 110 ALA B C 1
ATOM 2016 O O . ALA B 1 110 ? -13.516 14.484 -2.592 1 95.44 110 ALA B O 1
ATOM 2017 N N . ASN B 1 111 ? -12.188 13.148 -1.402 1 93.94 111 ASN B N 1
ATOM 2018 C CA . ASN B 1 111 ? -13.211 12.562 -0.537 1 93.94 111 ASN B CA 1
ATOM 2019 C C . ASN B 1 111 ? -13.344 13.336 0.771 1 93.94 111 ASN B C 1
ATOM 2021 O O . ASN B 1 111 ? -12.414 13.391 1.57 1 93.94 111 ASN B O 1
ATOM 2025 N N . PRO B 1 112 ? -14.516 13.914 1.048 1 93.81 112 PRO B N 1
ATOM 2026 C CA . PRO B 1 112 ? -14.68 14.727 2.254 1 93.81 112 PRO B CA 1
ATOM 2027 C C . PRO B 1 112 ? -14.594 13.906 3.537 1 93.81 112 PRO B C 1
ATOM 2029 O O . PRO B 1 112 ? -14.492 14.469 4.629 1 93.81 112 PRO B O 1
ATOM 2032 N N . TYR B 1 113 ? -14.594 12.625 3.441 1 93 113 TYR B N 1
ATOM 2033 C CA . TYR B 1 113 ? -14.469 11.727 4.586 1 93 113 TYR B CA 1
ATOM 2034 C C . TYR B 1 113 ? -13.289 12.117 5.461 1 93 113 TYR B C 1
ATOM 2036 O O . TYR B 1 113 ? -13.398 12.141 6.688 1 93 113 TYR B O 1
ATOM 2044 N N . TRP B 1 114 ? -12.172 12.422 4.859 1 95.19 114 TRP B N 1
ATOM 2045 C CA . TRP B 1 114 ? -10.922 12.641 5.578 1 95.19 114 TRP B CA 1
ATOM 2046 C C . TRP B 1 114 ? -10.953 13.953 6.355 1 95.19 114 TRP B C 1
ATOM 2048 O O . TRP B 1 114 ? -10.859 13.961 7.582 1 95.19 114 TRP B O 1
ATOM 2058 N N . PRO B 1 115 ? -11.18 15.109 5.691 1 95.81 115 PRO B N 1
ATOM 2059 C CA . PRO B 1 115 ? -11.18 16.359 6.453 1 95.81 115 PRO B CA 1
ATOM 2060 C C . PRO B 1 115 ? -12.32 16.438 7.461 1 95.81 115 PRO B C 1
ATOM 2062 O O . PRO B 1 115 ? -12.18 17.062 8.516 1 95.81 115 PRO B O 1
ATOM 2065 N N . GLU B 1 116 ? -13.422 15.812 7.191 1 95.25 116 GLU B N 1
ATOM 2066 C CA . GLU B 1 116 ? -14.547 15.812 8.125 1 95.25 116 GLU B CA 1
ATOM 2067 C C . GLU B 1 116 ? -14.18 15.109 9.43 1 95.25 116 GLU B C 1
ATOM 2069 O O . GLU B 1 116 ? -14.828 15.312 10.453 1 95.25 116 GLU B O 1
ATOM 2074 N N . ARG B 1 117 ? -13.211 14.336 9.383 1 94.56 117 ARG B N 1
ATOM 2075 C CA . ARG B 1 117 ? -12.812 13.57 10.555 1 94.56 117 ARG B CA 1
ATOM 2076 C C . ARG B 1 117 ? -11.445 14.008 11.062 1 94.56 117 ARG B C 1
ATOM 2078 O O . ARG B 1 117 ? -10.781 13.281 11.805 1 94.56 117 ARG B O 1
ATOM 2085 N N . GLY B 1 118 ? -11 15.141 10.57 1 95 118 GLY B N 1
ATOM 2086 C CA . GLY B 1 118 ? -9.828 15.789 11.125 1 95 118 GLY B CA 1
ATOM 2087 C C . GLY B 1 118 ? -8.523 15.328 10.492 1 95 118 GLY B C 1
ATOM 2088 O O . GLY B 1 118 ? -7.441 15.664 10.977 1 95 118 GLY B O 1
ATOM 2089 N N . ALA B 1 119 ? -8.594 14.531 9.414 1 96.94 119 ALA B N 1
ATOM 2090 C CA . ALA B 1 119 ? -7.383 14.07 8.742 1 96.94 119 ALA B CA 1
ATOM 2091 C C . ALA B 1 119 ? -6.789 15.156 7.859 1 96.94 119 ALA B C 1
ATOM 2093 O O . ALA B 1 119 ? -7.508 16.031 7.367 1 96.94 119 ALA B O 1
ATOM 2094 N N . VAL B 1 120 ? -5.543 15.156 7.664 1 97.56 120 VAL B N 1
ATOM 2095 C CA . VAL B 1 120 ? -4.809 16.094 6.816 1 97.56 120 VAL B CA 1
ATOM 2096 C C . VAL B 1 120 ? -4.039 15.32 5.746 1 97.56 120 VAL B C 1
ATOM 2098 O O . VAL B 1 120 ? -3.443 14.273 6.027 1 97.56 120 VAL B O 1
ATOM 2101 N N . LEU B 1 121 ? -4.094 15.758 4.555 1 98.44 121 LEU B N 1
ATOM 2102 C CA . LEU B 1 121 ? -3.432 15.078 3.445 1 98.44 121 LEU B CA 1
ATOM 2103 C C . LEU B 1 121 ? -2.244 15.891 2.943 1 98.44 121 LEU B C 1
ATOM 2105 O O . LEU B 1 121 ? -2.311 17.125 2.883 1 98.44 121 LEU B O 1
ATOM 2109 N N . PHE B 1 122 ? -1.195 15.266 2.576 1 98.38 122 PHE B N 1
ATOM 2110 C CA . PHE B 1 122 ? -0.037 15.812 1.878 1 98.38 122 PHE B CA 1
ATOM 2111 C C . PHE B 1 122 ? 0.278 14.992 0.631 1 98.38 122 PHE B C 1
ATOM 2113 O O . PHE B 1 122 ? -0.113 13.828 0.532 1 98.38 122 PHE B O 1
ATOM 2120 N N . GLU B 1 123 ? 0.898 15.586 -0.318 1 98.38 123 GLU B N 1
ATOM 2121 C CA . GLU B 1 123 ? 1.491 14.867 -1.442 1 98.38 123 GLU B CA 1
ATOM 2122 C C . GLU B 1 123 ? 2.969 14.57 -1.192 1 98.38 123 GLU B C 1
ATOM 2124 O O . GLU B 1 123 ? 3.713 15.445 -0.743 1 98.38 123 GLU B O 1
ATOM 2129 N N . ASP B 1 124 ? 3.348 13.328 -1.432 1 97.94 124 ASP B N 1
ATOM 2130 C CA . ASP B 1 124 ? 4.785 13.07 -1.453 1 97.94 124 ASP B CA 1
ATOM 2131 C C . ASP B 1 124 ? 5.426 13.633 -2.721 1 97.94 124 ASP B C 1
ATOM 2133 O O . ASP B 1 124 ? 4.738 14.211 -3.564 1 97.94 124 ASP B O 1
ATOM 2137 N N . PRO B 1 125 ? 6.73 13.578 -2.918 1 98 125 PRO B N 1
ATOM 2138 C CA . PRO B 1 125 ? 7.41 14.219 -4.047 1 98 125 PRO B CA 1
ATOM 2139 C C . PRO B 1 125 ? 6.883 13.75 -5.398 1 98 125 PRO B C 1
ATOM 2141 O O . PRO B 1 125 ? 6.973 14.477 -6.391 1 98 125 PRO B O 1
ATOM 2144 N N . ASP B 1 126 ? 6.324 12.516 -5.508 1 97.94 126 ASP B N 1
ATOM 2145 C CA . ASP B 1 126 ? 5.793 11.969 -6.754 1 97.94 126 ASP B CA 1
ATOM 2146 C C . ASP B 1 126 ? 4.316 12.336 -6.926 1 97.94 126 ASP B C 1
ATOM 2148 O O . ASP B 1 126 ? 3.707 11.992 -7.941 1 97.94 126 ASP B O 1
ATOM 2152 N N . GLY B 1 127 ? 3.715 12.922 -5.93 1 97.31 127 GLY B N 1
ATOM 2153 C CA . GLY B 1 127 ? 2.32 13.32 -6 1 97.31 127 GLY B CA 1
ATOM 2154 C C . GLY B 1 127 ? 1.378 12.312 -5.363 1 97.31 127 GLY B C 1
ATOM 2155 O O . GLY B 1 127 ? 0.158 12.484 -5.414 1 97.31 127 GLY B O 1
ATOM 2156 N N . TRP B 1 128 ? 1.901 11.242 -4.812 1 96.62 128 TRP B N 1
ATOM 2157 C CA . TRP B 1 128 ? 1.061 10.281 -4.102 1 96.62 128 TRP B CA 1
ATOM 2158 C C . TRP B 1 128 ? 0.604 10.852 -2.762 1 96.62 128 TRP B C 1
ATOM 2160 O O . TRP B 1 128 ? 1.375 11.508 -2.064 1 96.62 128 TRP B O 1
ATOM 2170 N N . LEU B 1 129 ? -0.598 10.469 -2.383 1 98 129 LEU B N 1
ATOM 2171 C CA . LEU B 1 129 ? -1.168 11.078 -1.187 1 98 129 LEU B CA 1
ATOM 2172 C C . LEU B 1 129 ? -0.767 10.297 0.062 1 98 129 LEU B C 1
ATOM 2174 O O . LEU B 1 129 ? -0.792 9.07 0.065 1 98 129 LEU B O 1
ATOM 2178 N N . VAL B 1 130 ? -0.339 10.992 1.043 1 97.56 130 VAL B N 1
ATOM 2179 C CA . VAL B 1 130 ? -0.166 10.523 2.414 1 97.56 130 VAL B CA 1
ATOM 2180 C C . VAL B 1 130 ? -1.22 11.156 3.316 1 97.56 130 VAL B C 1
ATOM 2182 O O . VAL B 1 130 ? -1.314 12.383 3.4 1 97.56 130 VAL B O 1
ATOM 2185 N N . VAL B 1 131 ? -2.014 10.367 3.922 1 97.94 131 VAL B N 1
ATOM 2186 C CA . VAL B 1 131 ? -3.078 10.836 4.801 1 97.94 131 VAL B CA 1
ATOM 2187 C C . VAL B 1 131 ? -2.666 10.648 6.258 1 97.94 131 VAL B C 1
ATOM 2189 O O . VAL B 1 131 ? -2.244 9.555 6.656 1 97.94 131 VAL B O 1
ATOM 2192 N N . LEU B 1 132 ? -2.723 11.664 7.035 1 95.88 132 LEU B N 1
ATOM 2193 C CA . LEU B 1 132 ? -2.529 11.633 8.477 1 95.88 132 LEU B CA 1
ATOM 2194 C C . LEU B 1 132 ? -3.863 11.742 9.211 1 95.88 132 LEU B C 1
ATOM 2196 O O . LEU B 1 132 ? -4.484 12.805 9.219 1 95.88 132 LEU B O 1
ATOM 2200 N N . ALA B 1 133 ? -4.332 10.648 9.758 1 95.88 133 ALA B N 1
ATOM 2201 C CA . ALA B 1 133 ? -5.629 10.586 10.43 1 95.88 133 ALA B CA 1
ATOM 2202 C C . ALA B 1 133 ? -5.465 10.594 11.945 1 95.88 133 ALA B C 1
ATOM 2204 O O . ALA B 1 133 ? -4.594 9.914 12.484 1 95.88 133 ALA B O 1
ATOM 2205 N N . PRO B 1 134 ? -6.324 11.312 12.672 1 94.88 134 PRO B N 1
ATOM 2206 C CA . PRO B 1 134 ? -6.125 11.508 14.109 1 94.88 134 PRO B CA 1
ATOM 2207 C C . PRO B 1 134 ? -6.832 10.453 14.953 1 94.88 134 PRO B C 1
ATOM 2209 O O . PRO B 1 134 ? -7.258 10.734 16.078 1 94.88 134 PRO B O 1
ATOM 2212 N N . TRP B 1 135 ? -7.148 9.281 14.406 1 91.31 135 TRP B N 1
ATOM 2213 C CA . TRP B 1 135 ? -7.699 8.148 15.141 1 91.31 135 TRP B CA 1
ATOM 2214 C C . TRP B 1 135 ? -7.062 6.84 14.68 1 91.31 135 TRP B C 1
ATOM 2216 O O . TRP B 1 135 ? -6.457 6.781 13.609 1 91.31 135 TRP B O 1
ATOM 2226 N N . VAL B 1 136 ? -7.117 5.898 15.562 1 88.31 136 VAL B N 1
ATOM 2227 C CA . VAL B 1 136 ? -6.57 4.602 15.188 1 88.31 136 VAL B CA 1
ATOM 2228 C C . VAL B 1 136 ? -7.703 3.65 14.805 1 88.31 136 VAL B C 1
ATOM 2230 O O . VAL B 1 136 ? -8.477 3.223 15.672 1 88.31 136 VAL B O 1
ATOM 2233 N N . PHE B 1 137 ? -7.832 3.338 13.562 1 84.69 137 PHE B N 1
ATOM 2234 C CA . PHE B 1 137 ? -8.852 2.42 13.078 1 84.69 137 PHE B CA 1
ATOM 2235 C C . PHE B 1 137 ? -8.773 1.081 13.797 1 84.69 137 PHE B C 1
ATOM 2237 O O . PHE B 1 137 ? -7.684 0.517 13.945 1 84.69 137 PHE B O 1
ATOM 2244 N N . GLY B 1 138 ? -9.906 0.572 14.258 1 79.88 138 GLY B N 1
ATOM 2245 C CA . GLY B 1 138 ? -9.969 -0.685 14.992 1 79.88 138 GLY B CA 1
ATOM 2246 C C . GLY B 1 138 ? -9.914 -0.503 16.5 1 79.88 138 GLY B C 1
ATOM 2247 O O . GLY B 1 138 ? -10.273 -1.41 17.25 1 79.88 138 GLY B O 1
ATOM 2248 N N . GLU B 1 139 ? -9.32 0.542 16.984 1 81.38 139 GLU B N 1
ATOM 2249 C CA . GLU B 1 139 ? -9.234 0.806 18.406 1 81.38 139 GLU B CA 1
ATOM 2250 C C . GLU B 1 139 ? -10.305 1.797 18.859 1 81.38 139 GLU B C 1
ATOM 2252 O O . GLU B 1 139 ? -10.789 1.731 19.984 1 81.38 139 GLU B O 1
ATOM 2257 N N . GLU B 1 140 ? -10.555 2.725 17.953 1 79.94 140 GLU B N 1
ATOM 2258 C CA . GLU B 1 140 ? -11.547 3.76 18.234 1 79.94 140 GLU B CA 1
ATOM 2259 C C . GLU B 1 140 ? -12.344 4.129 17 1 79.94 140 GLU B C 1
ATOM 2261 O O . GLU B 1 140 ? -11.844 4.004 15.875 1 79.94 140 GLU B O 1
ATOM 2266 N N . PRO B 1 141 ? -13.594 4.363 17.188 1 79.5 141 PRO B N 1
ATOM 2267 C CA . PRO B 1 141 ? -14.367 4.871 16.062 1 79.5 141 PRO B CA 1
ATOM 2268 C C . PRO B 1 141 ? -13.812 6.18 15.5 1 79.5 141 PRO B C 1
ATOM 2270 O O . PRO B 1 141 ? -13.172 6.941 16.234 1 79.5 141 PRO B O 1
ATOM 2273 N N . PRO B 1 142 ? -13.969 6.305 14.164 1 74.81 142 PRO B N 1
ATOM 2274 C CA . PRO B 1 142 ? -13.531 7.598 13.633 1 74.81 142 PRO B CA 1
ATOM 2275 C C . PRO B 1 142 ? -14.25 8.781 14.281 1 74.81 142 PRO B C 1
ATOM 2277 O O . PRO B 1 142 ? -15.414 8.664 14.656 1 74.81 142 PRO B O 1
ATOM 2280 N N . PRO B 1 143 ? -13.43 9.836 14.43 1 71.81 143 PRO B N 1
ATOM 2281 C CA . PRO B 1 143 ? -14.102 11.031 14.969 1 71.81 143 PRO B CA 1
ATOM 2282 C C . PRO B 1 143 ? -15.234 11.523 14.07 1 71.81 143 PRO B C 1
ATOM 2284 O O . PRO B 1 143 ? -15.164 11.383 12.852 1 71.81 143 PRO B O 1
ATOM 2287 N N . GLY B 1 144 ? -16.219 12.211 14.672 1 66.19 144 GLY B N 1
ATOM 2288 C CA . GLY B 1 144 ? -17.344 12.82 13.977 1 66.19 144 GLY B CA 1
ATOM 2289 C C . GLY B 1 144 ? -18.344 11.797 13.461 1 66.19 144 GLY B C 1
ATOM 2290 O O . GLY B 1 144 ? -19.234 12.133 12.672 1 66.19 144 GLY B O 1
ATOM 2291 N N . GLY B 1 145 ? -18.047 10.469 13.516 1 50.84 145 GLY B N 1
ATOM 2292 C CA . GLY B 1 145 ? -19.109 9.531 13.25 1 50.84 145 GLY B CA 1
ATOM 2293 C C . GLY B 1 145 ? -20.125 9.453 14.375 1 50.84 145 GLY B C 1
ATOM 2294 O O . GLY B 1 145 ? -19.875 9.914 15.484 1 50.84 145 GLY B O 1
#

InterPro domains:
  IPR029068 Glyoxalase/Bleomycin resistance protein/Dihydroxybiphenyl dioxygenase [G3DSA:3.10.180.10] (6-135)
  IPR029068 Glyoxalase/Bleomycin resistance protein/Dihydroxybiphenyl dioxygenase [SSF54593] (16-133)
  IPR037523 Vicinal oxygen chelate (VOC), core domain [PS51819] (12-135)
  IPR058997 YycE-like, C-terminal domain [PF22659] (80-132)
  IPR05899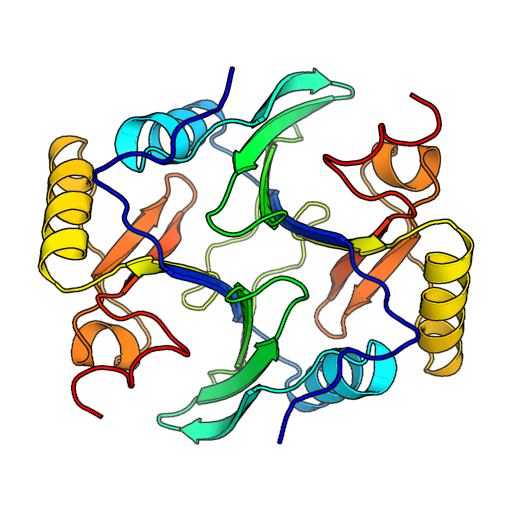8 YycE-like, N-terminal domain [PF22658] (14-63)

Organism: NCBI:txid40318

Nearest PDB structures (foldseek):
  1twu-assembly1_A-2  TM=8.973E-01  e=9.102E-15  Bacillus subtilis
  3e5d-assembly1_A-2  TM=7.752E-01  e=2.216E-06  Listeria monocytogenes serotype 4b str. F2365
  4nb1-assembly1_B  TM=7.004E-01  e=7.010E-07  Staphylococcus aureus subsp. aureus N315
  2p25-assembly1_A-2  TM=6.115E-01  e=7.005E-06  Enterococcus faecalis V583
  1xy7-assembly1_A  TM=6.337E-01  e=1.168E-04  Arabidopsis thaliana

Radius of gyration: 18.13 Å; Cα contacts (8 Å, |Δi|>4): 661; chains: 2; bounding box: 44×48×37 Å